Protein 3MAJ (pdb70)

InterPro domains:
  IPR003488 DNA recombination-mediator protein A [PTHR43022] (15-378)
  IPR036388 Winged helix-like DNA-binding domain superfamily [G3DSA:1.10.10.10] (304-380)
  IPR041614 DprA, winged helix domain [PF17782] (316-374)
  IPR057666 Smf/DprA, SLOG domain [PF02481] (90-299)
  IPR057666 Smf/DprA, SLOG domain [TIGR00732] (83-298)

Organism: Rhodopseudomonas palustris (strain ATCC BAA-98 / CGA009) (NCBI:txid258594)

Foldseek 3Di:
DADDDDPQQQLLLLQCPWAPQALLNSLVLCVPQVGSVRSVVCQQVVCVVVPHDDRTDRDDSVRSVVQCVVLVVQQWHWDAQQDQLDQQLQLQDNRRQRIKIKHAPPVQSNLVAAEEEDEDLPEDPVLLVQLLQQLLVVLVVQGEYEYALGHDSRLSSLVSNLQSEYEHEYLFAPVAGPPPVCPVVQVSRRVNSYIYMYRGHPGHHDPVSLLVRLLSRLRSHQEYEYRWYAPPGSSVSNVVSNVVSPHAYEYEADDPPDRRRHSRVVSVVVPHHYDDHNVSVCVVCVQAGVLADGRCRLVLLVVPAAQDKDALSSSSSNRSHHSSVSVVSQVVCVVVPNKDADPDRIIHD

Secondary structure (DSSP, 8-state):
----S-HHHHHH---TTSTT--HHHHHHHHHHHSSHHHHHHHHHHHHHHHT-SSPPP---HHHHHHHHHHHHTTTEEEE-TTSTTS-HHHHTSTT--SSEEEE--TT-TT-----EEE--SS--HHHHHHHHHHHHHHHHHTPPEEE---TTHHHHHHHHHTTT-EEEE-SS-TTS-SSGGGHHHHHHHHHTT-EEEE--TT----TTHHHHHHHHHHHH-S-EEE----TT-THHHHHHHHHHHT--EEE----TT-GGGHHHHHHHHTTPEE-SSHHHHHHHHTTT---PPPTTHHHHHHHH--SS-EEHHHHHHHH---HHHHHHHHHHHHHTT--EE-TTSEEE-

B-factor: mean 28.82, std 8.73, range [9.02, 105.22]

Nearest PDB structures (foldseek):
  3maj-assembly1_A-2  TM=1.003E+00  e=1.712E-69  Rhodopseudomonas palustris
  3uqz-assembly1_A  TM=8.108E-01  e=2.484E-19  Streptococcus pneumoniae
  4ljk-assembly1_H  TM=8.967E-01  e=1.213E-13  Helicobacter pylori 26695
  1wek-assembly1_C  TM=6.716E-01  e=1.048E-03  Thermus thermophilus

Structure (mmCIF, N/CA/C/O backbone):
data_3MAJ
#
_entry.id   3MAJ
#
_cell.length_a   107.215
_cell.length_b   44.330
_cell.length_c   75.810
_cell.angle_alpha   90.00
_cell.angle_beta   90.00
_cell.angle_gamma   90.00
#
_symmetry.space_group_name_H-M   'P 21 21 2'
#
loop_
_entity.id
_entity.type
_entity.pdbx_description
1 polymer 'DNA processing chain A'
2 non-polymer 'SULFATE ION'
3 water water
#
loop_
_atom_site.group_PDB
_atom_site.id
_atom_site.type_symbol
_atom_site.label_atom_id
_atom_site.label_alt_id
_atom_site.label_comp_id
_atom_site.label_asym_id
_atom_site.label_entity_id
_atom_site.label_seq_id
_atom_site.pdbx_PDB_ins_code
_atom_site.Cartn_x
_atom_site.Cartn_y
_atom_site.Cartn_z
_atom_site.occupancy
_atom_site.B_iso_or_equiv
_atom_site.auth_seq_id
_atom_site.auth_comp_id
_atom_site.auth_asym_id
_atom_site.auth_atom_id
_atom_site.pdbx_PDB_model_num
ATOM 1 N N . GLY A 1 13 ? 76.358 -14.647 16.456 1.00 44.27 11 GLY A N 1
ATOM 2 C CA . GLY A 1 13 ? 76.215 -13.180 16.214 1.00 44.04 11 GLY A CA 1
ATOM 3 C C . GLY A 1 13 ? 76.729 -12.794 14.836 1.00 43.57 11 GLY A C 1
ATOM 4 O O . GLY A 1 13 ? 77.313 -13.614 14.132 1.00 43.68 11 GLY A O 1
ATOM 5 N N . THR A 1 14 ? 76.507 -11.546 14.444 1.00 43.08 12 THR A N 1
ATOM 6 C CA . THR A 1 14 ? 76.978 -11.065 13.143 1.00 42.34 12 THR A CA 1
ATOM 7 C C . THR A 1 14 ? 78.345 -10.397 13.335 1.00 41.90 12 THR A C 1
ATOM 8 O O . THR A 1 14 ? 78.520 -9.589 14.256 1.00 41.09 12 THR A O 1
ATOM 12 N N . THR A 1 15 ? 79.299 -10.787 12.484 1.00 41.29 13 THR A N 1
ATOM 13 C CA . THR A 1 15 ? 80.668 -10.246 12.453 1.00 40.96 13 THR A CA 1
ATOM 14 C C . THR A 1 15 ? 80.941 -9.663 11.062 1.00 39.81 13 THR A C 1
ATOM 15 O O . THR A 1 15 ? 80.628 -10.297 10.056 1.00 39.56 13 THR A O 1
ATOM 19 N N . VAL A 1 16 ? 81.523 -8.466 11.012 1.00 38.45 14 VAL A N 1
ATOM 20 C CA . VAL A 1 16 ? 81.744 -7.750 9.746 1.00 37.15 14 VAL A CA 1
ATOM 21 C C . VAL A 1 16 ? 83.237 -7.485 9.497 1.00 36.06 14 VAL A C 1
ATOM 22 O O . VAL A 1 16 ? 83.651 -7.301 8.364 1.00 35.87 14 VAL A O 1
ATOM 26 N N . LEU A 1 17 ? 84.039 -7.458 10.562 1.00 34.65 15 LEU A N 1
ATOM 27 C CA . LEU A 1 17 ? 85.480 -7.231 10.451 1.00 33.43 15 LEU A CA 1
ATOM 28 C C . LEU A 1 17 ? 86.263 -8.475 10.876 1.00 32.64 15 LEU A C 1
ATOM 29 O O . LEU A 1 17 ? 85.886 -9.150 11.829 1.00 32.43 15 LEU A O 1
ATOM 34 N N . THR A 1 18 ? 87.360 -8.769 10.177 1.00 32.19 16 THR A N 1
ATOM 35 C CA . THR A 1 18 ? 88.293 -9.813 10.621 1.00 31.19 16 THR A CA 1
ATOM 36 C C . THR A 1 18 ? 88.985 -9.273 11.867 1.00 30.94 16 THR A C 1
ATOM 37 O O . THR A 1 18 ? 88.821 -8.084 12.205 1.00 30.10 16 THR A O 1
ATOM 41 N N . GLU A 1 19 ? 89.745 -10.121 12.562 1.00 30.77 17 GLU A N 1
ATOM 42 C CA . GLU A 1 19 ? 90.489 -9.651 13.735 1.00 30.86 17 GLU A CA 1
ATOM 43 C C . GLU A 1 19 ? 91.554 -8.618 13.306 1.00 30.78 17 GLU A C 1
ATOM 44 O O . GLU A 1 19 ? 91.749 -7.592 13.978 1.00 30.41 17 GLU A O 1
ATOM 46 N N . ALA A 1 20 ? 92.196 -8.871 12.164 1.00 30.16 18 ALA A N 1
ATOM 47 C CA . ALA A 1 20 ? 93.156 -7.922 11.579 1.00 30.36 18 ALA A CA 1
ATOM 48 C C . ALA A 1 20 ? 92.518 -6.552 11.268 1.00 30.58 18 ALA A C 1
ATOM 49 O O . ALA A 1 20 ? 93.119 -5.508 11.541 1.00 30.60 18 ALA A O 1
ATOM 51 N N . GLN A 1 21 ? 91.301 -6.553 10.722 1.00 30.48 19 GLN A N 1
ATOM 52 C CA . GLN A 1 21 ? 90.572 -5.297 10.450 1.00 31.02 19 GLN A CA 1
ATOM 53 C C . GLN A 1 21 ? 90.202 -4.510 11.721 1.00 30.79 19 GLN A C 1
ATOM 54 O O . GLN A 1 21 ? 90.345 -3.284 11.762 1.00 30.91 19 GLN A O 1
ATOM 60 N N . ARG A 1 22 ? 89.707 -5.215 12.735 1.00 30.37 20 ARG A N 1
ATOM 61 C CA . ARG A 1 22 ? 89.337 -4.582 14.018 1.00 30.69 20 ARG A CA 1
ATOM 62 C C . ARG A 1 22 ? 90.566 -3.917 14.663 1.00 30.53 20 ARG A C 1
ATOM 63 O O . ARG A 1 22 ? 90.485 -2.805 15.190 1.00 30.91 20 ARG A O 1
ATOM 71 N N . ILE A 1 23 ? 91.702 -4.597 14.597 1.00 30.59 21 ILE A N 1
ATOM 72 C CA . ILE A 1 23 ? 92.974 -4.021 15.050 1.00 30.93 21 ILE A CA 1
ATOM 73 C C . ILE A 1 23 ? 93.291 -2.735 14.292 1.00 30.45 21 ILE A C 1
ATOM 74 O O . ILE A 1 23 ? 93.544 -1.695 14.899 1.00 30.22 21 ILE A O 1
ATOM 79 N N . ASP A 1 24 ? 93.215 -2.781 12.972 1.00 30.97 22 ASP A N 1
ATOM 80 C CA . ASP A 1 24 ? 93.444 -1.571 12.194 1.00 30.99 22 ASP A CA 1
ATOM 81 C C . ASP A 1 24 ? 92.426 -0.466 12.498 1.00 30.83 22 ASP A C 1
ATOM 82 O O . ASP A 1 24 ? 92.817 0.701 12.594 1.00 30.73 22 ASP A O 1
ATOM 87 N N . TRP A 1 25 ? 91.143 -0.820 12.679 1.00 29.98 23 TRP A N 1
ATOM 88 C CA . TRP A 1 25 ? 90.141 0.163 13.106 1.00 29.79 23 TRP A CA 1
ATOM 89 C C . TRP A 1 25 ? 90.519 0.810 14.451 1.00 29.47 23 TRP A C 1
ATOM 90 O O . TRP A 1 25 ? 90.362 2.023 14.622 1.00 29.53 23 TRP A O 1
ATOM 109 N N . ARG A 1 27 ? 93.639 1.041 15.761 1.00 29.05 25 ARG A N 1
ATOM 110 C CA . ARG A 1 27 ? 94.813 1.888 15.497 1.00 28.79 25 ARG A CA 1
ATOM 111 C C . ARG A 1 27 ? 94.404 3.255 14.942 1.00 28.58 25 ARG A C 1
ATOM 112 O O . ARG A 1 27 ? 94.932 4.289 15.360 1.00 28.33 25 ARG A O 1
ATOM 120 N N . LEU A 1 28 ? 93.452 3.248 14.010 1.00 28.17 26 LEU A N 1
ATOM 121 C CA . LEU A 1 28 ? 93.067 4.450 13.276 1.00 28.37 26 LEU A CA 1
ATOM 122 C C . LEU A 1 28 ? 92.253 5.436 14.122 1.00 29.00 26 LEU A C 1
ATOM 123 O O . LEU A 1 28 ? 92.547 6.635 14.133 1.00 28.93 26 LEU A O 1
ATOM 128 N N . ILE A 1 29 ? 91.244 4.938 14.836 1.00 29.32 27 ILE A N 1
ATOM 129 C CA . ILE A 1 29 ? 90.412 5.810 15.691 1.00 30.27 27 ILE A CA 1
ATOM 130 C C . ILE A 1 29 ? 91.194 6.415 16.864 1.00 30.54 27 ILE A C 1
ATOM 131 O O . ILE A 1 29 ? 90.841 7.489 17.358 1.00 30.56 27 ILE A O 1
ATOM 136 N N . ARG A 1 30 ? 92.251 5.727 17.287 1.00 30.87 28 ARG A N 1
ATOM 137 C CA . ARG A 1 30 ? 93.112 6.194 18.374 1.00 31.58 28 ARG A CA 1
ATOM 138 C C . ARG A 1 30 ? 94.270 7.070 17.880 1.00 32.07 28 ARG A C 1
ATOM 139 O O . ARG A 1 30 ? 95.013 7.632 18.691 1.00 32.01 28 ARG A O 1
ATOM 147 N N . ALA A 1 31 ? 94.421 7.176 16.555 1.00 31.57 29 ALA A N 1
ATOM 148 C CA . ALA A 1 31 ? 95.472 7.985 15.945 1.00 32.17 29 ALA A CA 1
ATOM 149 C C . ALA A 1 31 ? 95.262 9.457 16.255 1.00 32.56 29 ALA A C 1
ATOM 150 O O . ALA A 1 31 ? 94.131 9.934 16.313 1.00 32.46 29 ALA A O 1
ATOM 152 N N . GLU A 1 32 ? 96.365 10.173 16.448 1.00 33.22 30 GLU A N 1
ATOM 153 C CA . GLU A 1 32 ? 96.320 11.621 16.625 1.00 33.74 30 GLU A CA 1
ATOM 154 C C . GLU A 1 32 ? 95.590 12.302 15.468 1.00 33.29 30 GLU A C 1
ATOM 155 O O . GLU A 1 32 ? 95.825 11.977 14.294 1.00 33.35 30 GLU A O 1
ATOM 161 N N . ASN A 1 33 ? 94.713 13.243 15.825 1.00 33.02 31 ASN A N 1
ATOM 162 C CA . ASN A 1 33 ? 93.909 14.048 14.870 1.00 32.71 31 ASN A CA 1
ATOM 163 C C . ASN A 1 33 ? 92.860 13.277 14.077 1.00 32.11 31 ASN A C 1
ATOM 164 O O . ASN A 1 33 ? 92.331 13.773 13.084 1.00 32.14 31 ASN A O 1
ATOM 169 N N . VAL A 1 34 ? 92.563 12.060 14.513 1.00 31.06 32 VAL A N 1
ATOM 170 C CA . VAL A 1 34 ? 91.534 11.272 13.850 1.00 30.06 32 VAL A CA 1
ATOM 171 C C . VAL A 1 34 ? 90.366 11.117 14.835 1.00 30.03 32 VAL A C 1
ATOM 172 O O . VAL A 1 34 ? 90.490 10.466 15.874 1.00 29.13 32 VAL A O 1
ATOM 176 N N . GLY A 1 35 ? 89.264 11.786 14.510 1.00 29.78 33 GLY A N 1
ATOM 177 C CA . GLY A 1 35 ? 88.022 11.671 15.264 1.00 30.01 33 GLY A CA 1
ATOM 178 C C . GLY A 1 35 ? 87.042 10.832 14.465 1.00 29.95 33 GLY A C 1
ATOM 179 O O . GLY A 1 35 ? 87.400 10.308 13.398 1.00 30.35 33 GLY A O 1
ATOM 180 N N . PRO A 1 36 ? 85.789 10.703 14.964 1.00 29.73 34 PRO A N 1
ATOM 181 C CA . PRO A 1 36 ? 84.798 9.871 14.284 1.00 28.80 34 PRO A CA 1
ATOM 182 C C . PRO A 1 36 ? 84.513 10.378 12.864 1.00 28.08 34 PRO A C 1
ATOM 183 O O . PRO A 1 36 ? 84.357 9.576 11.957 1.00 26.58 34 PRO A O 1
ATOM 187 N N . ARG A 1 37 ? 84.443 11.695 12.680 1.00 28.36 35 ARG A N 1
ATOM 188 C CA . ARG A 1 37 ? 84.217 12.251 11.316 1.00 29.13 35 ARG A CA 1
ATOM 189 C C . ARG A 1 37 ? 85.402 12.065 10.368 1.00 28.74 35 ARG A C 1
ATOM 190 O O . ARG A 1 37 ? 85.216 11.771 9.182 1.00 28.88 35 ARG A O 1
ATOM 198 N N . THR A 1 38 ? 86.615 12.225 10.890 1.00 28.44 36 THR A N 1
ATOM 199 C CA . THR A 1 38 ? 87.832 11.930 10.124 1.00 28.75 36 THR A CA 1
ATOM 200 C C . THR A 1 38 ? 87.877 10.470 9.681 1.00 28.58 36 THR A C 1
ATOM 201 O O . THR A 1 38 ? 88.196 10.164 8.528 1.00 28.28 36 THR A O 1
ATOM 205 N N . PHE A 1 39 ? 87.598 9.574 10.627 1.00 28.90 37 PHE A N 1
ATOM 206 C CA . PHE A 1 39 ? 87.603 8.142 10.377 1.00 29.14 37 PHE A CA 1
ATOM 207 C C . PHE A 1 39 ? 86.659 7.813 9.230 1.00 29.76 37 PHE A C 1
ATOM 208 O O . PHE A 1 39 ? 87.042 7.131 8.279 1.00 29.88 37 PHE A O 1
ATOM 216 N N . ARG A 1 40 ? 85.431 8.315 9.320 1.00 30.34 38 ARG A N 1
ATOM 217 C CA . ARG A 1 40 ? 84.428 8.125 8.260 1.00 31.72 38 ARG A CA 1
ATOM 218 C C . ARG A 1 40 ? 84.973 8.543 6.889 1.00 31.65 38 ARG A C 1
ATOM 219 O O . ARG A 1 40 ? 84.919 7.769 5.932 1.00 32.00 38 ARG A O 1
ATOM 227 N N . SER A 1 41 ? 85.540 9.745 6.810 1.00 31.50 39 SER A N 1
ATOM 228 C CA . SER A 1 41 ? 86.017 10.279 5.536 1.00 31.33 39 SER A CA 1
ATOM 229 C C . SER A 1 41 ? 87.196 9.479 5.014 1.00 30.86 39 SER A C 1
ATOM 230 O O . SER A 1 41 ? 87.301 9.220 3.804 1.00 29.89 39 SER A O 1
ATOM 233 N N . LEU A 1 42 ? 88.072 9.069 5.930 1.00 30.10 40 LEU A N 1
ATOM 234 C CA . LEU A 1 42 ? 89.253 8.293 5.537 1.00 30.10 40 LEU A CA 1
ATOM 235 C C . LEU A 1 42 ? 88.854 6.968 4.891 1.00 30.20 40 LEU A C 1
ATOM 236 O O . LEU A 1 42 ? 89.456 6.554 3.895 1.00 29.56 40 LEU A O 1
ATOM 241 N N . ILE A 1 43 ? 87.847 6.310 5.477 1.00 30.04 41 ILE A N 1
ATOM 242 C CA . ILE A 1 43 ? 87.346 5.048 4.944 1.00 30.35 41 ILE A CA 1
ATOM 243 C C . ILE A 1 43 ? 86.602 5.298 3.639 1.00 29.79 41 ILE A C 1
ATOM 244 O O . ILE A 1 43 ? 86.771 4.538 2.688 1.00 28.93 41 ILE A O 1
ATOM 249 N N . ASN A 1 44 ? 85.779 6.355 3.608 1.00 30.00 42 ASN A N 1
ATOM 250 C CA . ASN A 1 44 ? 85.085 6.762 2.373 1.00 30.10 42 ASN A CA 1
ATOM 251 C C . ASN A 1 44 ? 86.083 6.915 1.232 1.00 29.62 42 ASN A C 1
ATOM 252 O O . ASN A 1 44 ? 85.855 6.407 0.148 1.00 29.63 42 ASN A O 1
ATOM 257 N N . HIS A 1 45 ? 87.206 7.578 1.505 1.00 29.23 43 HIS A N 1
ATOM 258 C CA . HIS A 1 45 ? 88.222 7.869 0.487 1.00 28.96 43 HIS A CA 1
ATOM 259 C C . HIS A 1 45 ? 89.184 6.707 0.165 1.00 29.21 43 HIS A C 1
ATOM 260 O O . HIS A 1 45 ? 89.463 6.460 -1.002 1.00 29.19 43 HIS A O 1
ATOM 267 N N . PHE A 1 46 ? 89.719 6.018 1.176 1.00 29.46 44 PHE A N 1
ATOM 268 C CA . PHE A 1 46 ? 90.775 5.014 0.908 1.00 29.94 44 PHE A CA 1
ATOM 269 C C . PHE A 1 46 ? 90.303 3.560 0.868 1.00 29.89 44 PHE A C 1
ATOM 270 O O . PHE A 1 46 ? 91.082 2.658 0.504 1.00 29.23 44 PHE A O 1
ATOM 278 N N . GLY A 1 47 ? 89.042 3.348 1.253 1.00 29.92 45 GLY A N 1
ATOM 279 C CA . GLY A 1 47 ? 88.378 2.050 1.134 1.00 30.56 45 GLY A CA 1
ATOM 280 C C . GLY A 1 47 ? 88.571 1.076 2.290 1.00 30.82 45 GLY A C 1
ATOM 281 O O . GLY A 1 47 ? 87.842 0.091 2.400 1.00 30.74 45 GLY A O 1
ATOM 282 N N . SER A 1 48 ? 89.567 1.335 3.136 1.00 31.09 46 SER A N 1
ATOM 283 C CA . SER A 1 48 ? 89.862 0.477 4.290 1.00 30.87 46 SER A CA 1
ATOM 284 C C . SER A 1 48 ? 90.696 1.248 5.291 1.00 30.93 46 SER A C 1
ATOM 285 O O . SER A 1 48 ? 91.346 2.246 4.935 1.00 30.54 46 SER A O 1
ATOM 288 N N . ALA A 1 49 ? 90.687 0.779 6.539 1.00 30.71 47 ALA A N 1
ATOM 289 C CA . ALA A 1 49 ? 91.511 1.378 7.576 1.00 30.88 47 ALA A CA 1
ATOM 290 C C . ALA A 1 49 ? 92.982 1.100 7.313 1.00 30.96 47 ALA A C 1
ATOM 291 O O . ALA A 1 49 ? 93.835 1.969 7.543 1.00 31.23 47 ALA A O 1
ATOM 293 N N A ARG A 1 50 ? 93.282 -0.105 6.830 0.50 31.24 48 ARG A N 1
ATOM 294 N N B ARG A 1 50 ? 93.278 -0.101 6.818 0.50 31.19 48 ARG A N 1
ATOM 295 C CA A ARG A 1 50 ? 94.650 -0.473 6.492 0.50 31.35 48 ARG A CA 1
ATOM 296 C CA B ARG A 1 50 ? 94.644 -0.488 6.483 0.50 31.27 48 ARG A CA 1
ATOM 297 C C A ARG A 1 50 ? 95.248 0.541 5.523 0.50 31.37 48 ARG A C 1
ATOM 298 C C B ARG A 1 50 ? 95.269 0.493 5.493 0.50 31.33 48 ARG A C 1
ATOM 299 O O A ARG A 1 50 ? 96.339 1.060 5.763 0.50 31.69 48 ARG A O 1
ATOM 300 O O B ARG A 1 50 ? 96.401 0.937 5.688 0.50 31.66 48 ARG A O 1
ATOM 315 N N . ALA A 1 51 ? 94.524 0.822 4.439 1.00 31.14 49 ALA A N 1
ATOM 316 C CA . ALA A 1 51 ? 94.972 1.783 3.419 1.00 30.41 49 ALA A CA 1
ATOM 317 C C . ALA A 1 51 ? 95.062 3.211 3.972 1.00 30.10 49 ALA A C 1
ATOM 318 O O . ALA A 1 51 ? 95.974 3.954 3.606 1.00 29.54 49 ALA A O 1
ATOM 320 N N . ALA A 1 52 ? 94.133 3.580 4.867 1.00 29.57 50 ALA A N 1
ATOM 321 C CA . ALA A 1 52 ? 94.146 4.914 5.477 1.00 29.33 50 ALA A CA 1
ATOM 322 C C . ALA A 1 52 ? 95.381 5.119 6.342 1.00 29.45 50 ALA A C 1
ATOM 323 O O . ALA A 1 52 ? 96.036 6.159 6.258 1.00 29.06 50 ALA A O 1
ATOM 325 N N . LEU A 1 53 ? 95.704 4.110 7.153 1.00 29.72 51 LEU A N 1
ATOM 326 C CA . LEU A 1 53 ? 96.851 4.165 8.067 1.00 29.77 51 LEU A CA 1
ATOM 327 C C . LEU A 1 53 ? 98.182 4.410 7.357 1.00 30.79 51 LEU A C 1
ATOM 328 O O . LEU A 1 53 ? 99.052 5.121 7.880 1.00 29.79 51 LEU A O 1
ATOM 333 N N . GLU A 1 54 ? 98.332 3.842 6.160 1.00 31.96 52 GLU A N 1
ATOM 334 C CA . GLU A 1 54 ? 99.545 4.055 5.370 1.00 33.22 52 GLU A CA 1
ATOM 335 C C . GLU A 1 54 ? 99.685 5.511 4.958 1.00 33.27 52 GLU A C 1
ATOM 336 O O . GLU A 1 54 ? 100.798 6.036 4.925 1.00 33.49 52 GLU A O 1
ATOM 342 N N . ARG A 1 55 ? 98.567 6.171 4.658 1.00 33.30 53 ARG A N 1
ATOM 343 C CA . ARG A 1 55 ? 98.638 7.545 4.154 1.00 33.58 53 ARG A CA 1
ATOM 344 C C . ARG A 1 55 ? 98.780 8.544 5.279 1.00 33.02 53 ARG A C 1
ATOM 345 O O . ARG A 1 55 ? 99.251 9.658 5.055 1.00 32.28 53 ARG A O 1
ATOM 353 N N . LEU A 1 56 ? 98.361 8.147 6.483 1.00 32.44 54 LEU A N 1
ATOM 354 C CA . LEU A 1 56 ? 98.393 9.039 7.645 1.00 32.50 54 LEU A CA 1
ATOM 355 C C . LEU A 1 56 ? 99.647 9.909 7.784 1.00 33.04 54 LEU A C 1
ATOM 356 O O . LEU A 1 56 ? 99.507 11.117 7.956 1.00 33.75 54 LEU A O 1
ATOM 361 N N . PRO A 1 57 ? 100.866 9.322 7.690 1.00 33.02 55 PRO A N 1
ATOM 362 C CA . PRO A 1 57 ? 102.020 10.215 7.810 1.00 33.31 55 PRO A CA 1
ATOM 363 C C . PRO A 1 57 ? 102.136 11.248 6.676 1.00 33.51 55 PRO A C 1
ATOM 364 O O . PRO A 1 57 ? 102.253 12.444 6.958 1.00 33.73 55 PRO A O 1
ATOM 368 N N . GLU A 1 58 ? 102.079 10.807 5.420 1.00 33.57 56 GLU A N 1
ATOM 369 C CA . GLU A 1 58 ? 102.147 11.747 4.297 1.00 34.11 56 GLU A CA 1
ATOM 370 C C . GLU A 1 58 ? 100.991 12.777 4.224 1.00 33.61 56 GLU A C 1
ATOM 371 O O . GLU A 1 58 ? 101.211 13.916 3.827 1.00 33.22 56 GLU A O 1
ATOM 377 N N . LEU A 1 59 ? 99.776 12.386 4.617 1.00 33.25 57 LEU A N 1
ATOM 378 C CA . LEU A 1 59 ? 98.650 13.326 4.686 1.00 32.96 57 LEU A CA 1
ATOM 379 C C . LEU A 1 59 ? 98.946 14.484 5.634 1.00 33.00 57 LEU A C 1
ATOM 380 O O . LEU A 1 59 ? 98.777 15.648 5.269 1.00 32.15 57 LEU A O 1
ATOM 385 N N . ALA A 1 60 ? 99.377 14.150 6.851 1.00 33.49 58 ALA A N 1
ATOM 386 C CA . ALA A 1 60 ? 99.753 15.146 7.860 1.00 34.38 58 ALA A CA 1
ATOM 387 C C . ALA A 1 60 ? 100.831 16.117 7.364 1.00 35.01 58 ALA A C 1
ATOM 388 O O . ALA A 1 60 ? 100.684 17.330 7.512 1.00 35.07 58 ALA A O 1
ATOM 390 N N . ARG A 1 61 ? 101.896 15.582 6.769 1.00 35.60 59 ARG A N 1
ATOM 391 C CA . ARG A 1 61 ? 102.997 16.405 6.252 1.00 36.80 59 ARG A CA 1
ATOM 392 C C . ARG A 1 61 ? 102.556 17.323 5.109 1.00 36.76 59 ARG A C 1
ATOM 393 O O . ARG A 1 61 ? 102.849 18.522 5.122 1.00 36.93 59 ARG A O 1
ATOM 401 N N . ARG A 1 62 ? 101.843 16.749 4.137 1.00 36.80 60 ARG A N 1
ATOM 402 C CA . ARG A 1 62 ? 101.283 17.484 2.996 1.00 36.49 60 ARG A CA 1
ATOM 403 C C . ARG A 1 62 ? 100.223 18.481 3.447 1.00 36.19 60 ARG A C 1
ATOM 404 O O . ARG A 1 62 ? 100.027 19.521 2.827 1.00 35.35 60 ARG A O 1
ATOM 412 N N . GLY A 1 63 ? 99.562 18.153 4.554 1.00 36.56 61 GLY A N 1
ATOM 413 C CA . GLY A 1 63 ? 98.639 19.065 5.217 1.00 37.19 61 GLY A CA 1
ATOM 414 C C . GLY A 1 63 ? 99.292 20.290 5.829 1.00 37.76 61 GLY A C 1
ATOM 415 O O . GLY A 1 63 ? 98.625 21.302 6.054 1.00 37.87 61 GLY A O 1
ATOM 416 N N . GLY A 1 64 ? 100.591 20.199 6.107 1.00 38.17 62 GLY A N 1
ATOM 417 C CA . GLY A 1 64 ? 101.357 21.343 6.582 1.00 38.81 62 GLY A CA 1
ATOM 418 C C . GLY A 1 64 ? 101.639 21.297 8.069 1.00 39.37 62 GLY A C 1
ATOM 419 O O . GLY A 1 64 ? 101.898 22.326 8.686 1.00 39.32 62 GLY A O 1
ATOM 420 N N . ALA A 1 65 ? 101.581 20.103 8.649 1.00 39.95 63 ALA A N 1
ATOM 421 C CA . ALA A 1 65 ? 101.945 19.915 10.050 1.00 40.69 63 ALA A CA 1
ATOM 422 C C . ALA A 1 65 ? 103.463 19.888 10.167 1.00 41.22 63 ALA A C 1
ATOM 423 O O . ALA A 1 65 ? 104.160 19.551 9.205 1.00 41.19 63 ALA A O 1
ATOM 425 N N . ALA A 1 66 ? 103.969 20.242 11.345 1.00 42.07 64 ALA A N 1
ATOM 426 C CA . ALA A 1 66 ? 105.401 20.218 11.592 1.00 42.90 64 ALA A CA 1
ATOM 427 C C . ALA A 1 66 ? 105.917 18.778 11.607 1.00 43.30 64 ALA A C 1
ATOM 428 O O . ALA A 1 66 ? 106.773 18.412 10.791 1.00 43.38 64 ALA A O 1
ATOM 430 N N . ARG A 1 67 ? 105.366 17.972 12.515 1.00 43.39 65 ARG A N 1
ATOM 431 C CA . ARG A 1 67 ? 105.877 16.632 12.803 1.00 43.52 65 ARG A CA 1
ATOM 432 C C . ARG A 1 67 ? 104.856 15.525 12.509 1.00 43.55 65 ARG A C 1
ATOM 433 O O . ARG A 1 67 ? 103.693 15.796 12.161 1.00 43.32 65 ARG A O 1
ATOM 435 N N . ALA A 1 68 ? 105.308 14.277 12.646 1.00 43.20 66 ALA A N 1
ATOM 436 C CA . ALA A 1 68 ? 104.452 13.103 12.473 1.00 42.76 66 ALA A CA 1
ATOM 437 C C . ALA A 1 68 ? 103.367 13.066 13.548 1.00 42.16 66 ALA A C 1
ATOM 438 O O . ALA A 1 68 ? 103.637 13.359 14.710 1.00 42.06 66 ALA A O 1
ATOM 440 N N . GLY A 1 69 ? 102.137 12.742 13.155 1.00 41.73 67 GLY A N 1
ATOM 441 C CA . GLY A 1 69 ? 101.079 12.492 14.133 1.00 40.53 67 GLY A CA 1
ATOM 442 C C . GLY A 1 69 ? 101.277 11.118 14.754 1.00 40.05 67 GLY A C 1
ATOM 443 O O . GLY A 1 69 ? 101.704 10.187 14.070 1.00 40.03 67 GLY A O 1
ATOM 444 N N . ARG A 1 70 ? 100.973 10.994 16.047 1.00 39.34 68 ARG A N 1
ATOM 445 C CA . ARG A 1 70 ? 101.078 9.722 16.780 1.00 38.52 68 ARG A CA 1
ATOM 446 C C . ARG A 1 70 ? 100.128 8.686 16.162 1.00 37.50 68 ARG A C 1
ATOM 447 O O . ARG A 1 70 ? 98.950 8.978 15.914 1.00 37.29 68 ARG A O 1
ATOM 455 N N . ILE A 1 71 ? 100.649 7.497 15.874 1.00 35.93 69 ILE A N 1
ATOM 456 C CA . ILE A 1 71 ? 99.835 6.395 15.358 1.00 34.73 69 ILE A CA 1
ATOM 457 C C . ILE A 1 71 ? 100.128 5.129 16.169 1.00 34.26 69 ILE A C 1
ATOM 458 O O . ILE A 1 71 ? 101.265 4.628 16.130 1.00 33.38 69 ILE A O 1
ATOM 463 N N . PRO A 1 72 ? 99.113 4.603 16.901 1.00 33.70 70 PRO A N 1
ATOM 464 C CA . PRO A 1 72 ? 99.334 3.402 17.713 1.00 33.37 70 PRO A CA 1
ATOM 465 C C . PRO A 1 72 ? 99.868 2.251 16.856 1.00 33.18 70 PRO A C 1
ATOM 466 O O . PRO A 1 72 ? 99.484 2.107 15.680 1.00 32.73 70 PRO A O 1
ATOM 470 N N . SER A 1 73 ? 100.770 1.461 17.431 1.00 32.78 71 SER A N 1
ATOM 471 C CA . SER A 1 73 ? 101.274 0.277 16.764 1.00 32.75 71 SER A CA 1
ATOM 472 C C . SER A 1 73 ? 100.191 -0.791 16.710 1.00 32.63 71 SER A C 1
ATOM 473 O O . SER A 1 73 ? 99.151 -0.670 17.368 1.00 32.65 71 SER A O 1
ATOM 476 N N . GLU A 1 74 ? 100.450 -1.842 15.945 1.00 32.44 72 GLU A N 1
ATOM 477 C CA . GLU A 1 74 ? 99.606 -3.021 15.918 1.00 33.14 72 GLU A CA 1
ATOM 478 C C . GLU A 1 74 ? 99.519 -3.645 17.321 1.00 33.15 72 GLU A C 1
ATOM 479 O O . GLU A 1 74 ? 98.435 -4.007 17.784 1.00 31.90 72 GLU A O 1
ATOM 485 N N . ASP A 1 75 ? 100.665 -3.749 17.992 1.00 32.84 73 ASP A N 1
ATOM 486 C CA . ASP A 1 75 ? 100.719 -4.339 19.331 1.00 33.54 73 ASP A CA 1
ATOM 487 C C . ASP A 1 75 ? 99.917 -3.554 20.388 1.00 32.92 73 ASP A C 1
ATOM 488 O O . ASP A 1 75 ? 99.231 -4.152 21.223 1.00 32.77 73 ASP A O 1
ATOM 493 N N . GLU A 1 76 ? 99.996 -2.225 20.349 1.00 32.24 74 GLU A N 1
ATOM 494 C CA . GLU A 1 76 ? 99.234 -1.400 21.284 1.00 32.45 74 GLU A CA 1
ATOM 495 C C . GLU A 1 76 ? 97.702 -1.553 21.075 1.00 31.41 74 GLU A C 1
ATOM 496 O O . GLU A 1 76 ? 96.932 -1.720 22.033 1.00 31.45 74 GLU A O 1
ATOM 502 N N . ALA A 1 77 ? 97.272 -1.526 19.817 1.00 30.04 75 ALA A N 1
ATOM 503 C CA . ALA A 1 77 ? 95.875 -1.752 19.475 1.00 28.93 75 ALA A CA 1
ATOM 504 C C . ALA A 1 77 ? 95.389 -3.143 19.906 1.00 28.61 75 ALA A C 1
ATOM 505 O O . ALA A 1 77 ? 94.309 -3.273 20.499 1.00 27.97 75 ALA A O 1
ATOM 507 N N . ARG A 1 78 ? 96.181 -4.172 19.616 1.00 27.71 76 ARG A N 1
ATOM 508 C CA . ARG A 1 78 ? 95.832 -5.525 20.019 1.00 28.49 76 ARG A CA 1
ATOM 509 C C . ARG A 1 78 ? 95.722 -5.634 21.544 1.00 28.02 76 ARG A C 1
ATOM 510 O O . ARG A 1 78 ? 94.775 -6.230 22.046 1.00 27.42 76 ARG A O 1
ATOM 518 N N . ARG A 1 79 ? 96.688 -5.061 22.266 1.00 27.84 77 ARG A N 1
ATOM 519 C CA . ARG A 1 79 ? 96.660 -5.068 23.744 1.00 27.81 77 ARG A CA 1
ATOM 520 C C . ARG A 1 79 ? 95.394 -4.402 24.303 1.00 26.97 77 ARG A C 1
ATOM 521 O O . ARG A 1 79 ? 94.770 -4.928 25.230 1.00 26.55 77 ARG A O 1
ATOM 529 N N A GLU A 1 80 ? 95.002 -3.264 23.733 0.50 26.28 78 GLU A N 1
ATOM 530 N N B GLU A 1 80 ? 95.009 -3.267 23.722 0.50 26.70 78 GLU A N 1
ATOM 531 C CA A GLU A 1 80 ? 93.778 -2.603 24.171 0.50 25.95 78 GLU A CA 1
ATOM 532 C CA B GLU A 1 80 ? 93.792 -2.579 24.131 0.50 26.78 78 GLU A CA 1
ATOM 533 C C A GLU A 1 80 ? 92.522 -3.469 23.929 0.50 25.84 78 GLU A C 1
ATOM 534 C C B GLU A 1 80 ? 92.519 -3.432 23.906 0.50 26.31 78 GLU A C 1
ATOM 535 O O A GLU A 1 80 ? 91.632 -3.543 24.793 0.50 25.00 78 GLU A O 1
ATOM 536 O O B GLU A 1 80 ? 91.624 -3.475 24.766 0.50 25.51 78 GLU A O 1
ATOM 547 N N . ILE A 1 81 ? 92.455 -4.122 22.764 1.00 25.73 79 ILE A N 1
ATOM 548 C CA . ILE A 1 81 ? 91.320 -5.029 22.438 1.00 24.96 79 ILE A CA 1
ATOM 549 C C . ILE A 1 81 ? 91.305 -6.229 23.406 1.00 24.79 79 ILE A C 1
ATOM 550 O O . ILE A 1 81 ? 90.239 -6.628 23.898 1.00 24.13 79 ILE A O 1
ATOM 555 N N A GLU A 1 82 ? 92.473 -6.807 23.683 0.50 24.16 80 GLU A N 1
ATOM 556 N N B GLU A 1 82 ? 92.498 -6.776 23.658 0.50 24.32 80 GLU A N 1
ATOM 557 C CA A GLU A 1 82 ? 92.536 -7.911 24.642 0.50 24.00 80 GLU A CA 1
ATOM 558 C CA B GLU A 1 82 ? 92.701 -7.871 24.606 0.50 24.36 80 GLU A CA 1
ATOM 559 C C A GLU A 1 82 ? 92.247 -7.452 26.079 0.50 23.60 80 GLU A C 1
ATOM 560 C C B GLU A 1 82 ? 92.325 -7.470 26.047 0.50 23.84 80 GLU A C 1
ATOM 561 O O A GLU A 1 82 ? 91.510 -8.130 26.810 0.50 23.15 80 GLU A O 1
ATOM 562 O O B GLU A 1 82 ? 91.602 -8.199 26.739 0.50 23.52 80 GLU A O 1
ATOM 573 N N . ALA A 1 83 ? 92.807 -6.305 26.482 1.00 23.21 81 ALA A N 1
ATOM 574 C CA . ALA A 1 83 ? 92.548 -5.775 27.839 1.00 22.67 81 ALA A CA 1
ATOM 575 C C . ALA A 1 83 ? 91.032 -5.632 28.096 1.00 21.99 81 ALA A C 1
ATOM 576 O O . ALA A 1 83 ? 90.553 -6.019 29.144 1.00 22.36 81 ALA A O 1
ATOM 578 N N . GLY A 1 84 ? 90.299 -5.122 27.113 1.00 22.17 82 GLY A N 1
ATOM 579 C CA . GLY A 1 84 ? 88.808 -5.049 27.127 1.00 22.59 82 GLY A CA 1
ATOM 580 C C . GLY A 1 84 ? 88.084 -6.397 27.237 1.00 23.03 82 GLY A C 1
ATOM 581 O O . GLY A 1 84 ? 87.176 -6.561 28.060 1.00 21.74 82 GLY A O 1
ATOM 582 N N . ARG A 1 85 ? 88.486 -7.373 26.418 1.00 23.42 83 ARG A N 1
ATOM 583 C CA . ARG A 1 85 ? 87.966 -8.740 26.527 1.00 24.91 83 ARG A CA 1
ATOM 584 C C . ARG A 1 85 ? 88.138 -9.334 27.929 1.00 24.40 83 ARG A C 1
ATOM 585 O O . ARG A 1 85 ? 87.256 -10.026 28.430 1.00 24.37 83 ARG A O 1
ATOM 593 N N . ARG A 1 86 ? 89.264 -9.037 28.563 1.00 24.32 84 ARG A N 1
ATOM 594 C CA . ARG A 1 86 ? 89.547 -9.546 29.897 1.00 23.84 84 ARG A CA 1
ATOM 595 C C . ARG A 1 86 ? 88.591 -9.041 30.973 1.00 23.41 84 ARG A C 1
ATOM 596 O O . ARG A 1 86 ? 88.495 -9.630 32.019 1.00 23.08 84 ARG A O 1
ATOM 604 N N . ILE A 1 87 ? 87.871 -7.954 30.711 1.00 23.47 85 ILE A N 1
ATOM 605 C CA . ILE A 1 87 ? 86.854 -7.494 31.653 1.00 24.01 85 ILE A CA 1
ATOM 606 C C . ILE A 1 87 ? 85.447 -7.540 31.065 1.00 25.04 85 ILE A C 1
ATOM 607 O O . ILE A 1 87 ? 84.521 -6.917 31.607 1.00 25.92 85 ILE A O 1
ATOM 612 N N . GLY A 1 88 ? 85.286 -8.279 29.968 1.00 24.92 86 GLY A N 1
ATOM 613 C CA . GLY A 1 88 ? 83.963 -8.530 29.399 1.00 24.99 86 GLY A CA 1
ATOM 614 C C . GLY A 1 88 ? 83.466 -7.541 28.353 1.00 25.43 86 GLY A C 1
ATOM 615 O O . GLY A 1 88 ? 82.287 -7.553 28.025 1.00 25.33 86 GLY A O 1
ATOM 616 N N . VAL A 1 89 ? 84.360 -6.700 27.829 1.00 24.82 87 VAL A N 1
ATOM 617 C CA . VAL A 1 89 ? 83.991 -5.683 26.866 1.00 25.55 87 VAL A CA 1
ATOM 618 C C . VAL A 1 89 ? 84.285 -6.224 25.466 1.00 26.14 87 VAL A C 1
ATOM 619 O O . VAL A 1 89 ? 85.394 -6.714 25.202 1.00 25.14 87 VAL A O 1
ATOM 623 N N . GLU A 1 90 ? 83.282 -6.166 24.594 1.00 27.45 88 GLU A N 1
ATOM 624 C CA . GLU A 1 90 ? 83.455 -6.482 23.175 1.00 29.75 88 GLU A CA 1
ATOM 625 C C . GLU A 1 90 ? 83.470 -5.198 22.390 1.00 29.48 88 GLU A C 1
ATOM 626 O O . GLU A 1 90 ? 82.640 -4.324 22.628 1.00 28.55 88 GLU A O 1
ATOM 632 N N . LEU A 1 91 ? 84.416 -5.086 21.457 1.00 29.05 89 LEU A N 1
ATOM 633 C CA . LEU A 1 91 ? 84.507 -3.903 20.622 1.00 29.28 89 LEU A CA 1
ATOM 634 C C . LEU A 1 91 ? 83.803 -4.218 19.322 1.00 28.70 89 LEU A C 1
ATOM 635 O O . LEU A 1 91 ? 84.223 -5.110 18.591 1.00 28.69 89 LEU A O 1
ATOM 640 N N . VAL A 1 92 ? 82.721 -3.507 19.052 1.00 27.01 90 VAL A N 1
ATOM 641 C CA . VAL A 1 92 ? 81.871 -3.825 17.907 1.00 26.17 90 VAL A CA 1
ATOM 642 C C . VAL A 1 92 ? 81.828 -2.655 16.893 1.00 26.08 90 VAL A C 1
ATOM 643 O O . VAL A 1 92 ? 81.990 -1.486 17.269 1.00 25.18 90 VAL A O 1
ATOM 647 N N . ALA A 1 93 ? 81.627 -2.985 15.614 1.00 25.89 91 ALA A N 1
ATOM 648 C CA . ALA A 1 93 ? 81.514 -2.007 14.529 1.00 25.32 91 ALA A CA 1
ATOM 649 C C . ALA A 1 93 ? 80.067 -1.977 14.011 1.00 25.40 91 ALA A C 1
ATOM 650 O O . ALA A 1 93 ? 79.300 -2.929 14.264 1.00 25.12 91 ALA A O 1
ATOM 652 N N . PRO A 1 94 ? 79.687 -0.914 13.243 1.00 25.25 92 PRO A N 1
ATOM 653 C CA . PRO A 1 94 ? 78.349 -0.921 12.659 1.00 24.77 92 PRO A CA 1
ATOM 654 C C . PRO A 1 94 ? 78.077 -2.195 11.841 1.00 25.38 92 PRO A C 1
ATOM 655 O O . PRO A 1 94 ? 78.965 -2.684 11.120 1.00 24.47 92 PRO A O 1
ATOM 659 N N . GLY A 1 95 ? 76.861 -2.726 11.977 1.00 25.68 93 GLY A N 1
ATOM 660 C CA . GLY A 1 95 ? 76.477 -3.955 11.293 1.00 26.41 93 GLY A CA 1
ATOM 661 C C . GLY A 1 95 ? 76.631 -5.203 12.147 1.00 26.40 93 GLY A C 1
ATOM 662 O O . GLY A 1 95 ? 76.025 -6.227 11.848 1.00 25.99 93 GLY A O 1
ATOM 663 N N . GLU A 1 96 ? 77.426 -5.118 13.216 1.00 26.77 94 GLU A N 1
ATOM 664 C CA . GLU A 1 96 ? 77.690 -6.287 14.080 1.00 26.58 94 GLU A CA 1
ATOM 665 C C . GLU A 1 96 ? 76.728 -6.405 15.263 1.00 27.54 94 GLU A C 1
ATOM 666 O O . GLU A 1 96 ? 76.119 -5.409 15.696 1.00 28.01 94 GLU A O 1
ATOM 672 N N . THR A 1 97 ? 76.610 -7.615 15.811 1.00 27.12 95 THR A N 1
ATOM 673 C CA . THR A 1 97 ? 75.802 -7.807 16.994 1.00 26.71 95 THR A CA 1
ATOM 674 C C . THR A 1 97 ? 76.409 -6.984 18.124 1.00 26.32 95 THR A C 1
ATOM 675 O O . THR A 1 97 ? 77.612 -7.076 18.392 1.00 26.83 95 THR A O 1
ATOM 679 N N . GLY A 1 98 ? 75.580 -6.156 18.754 1.00 25.25 96 GLY A N 1
ATOM 680 C CA . GLY A 1 98 ? 76.007 -5.291 19.828 1.00 24.83 96 GLY A CA 1
ATOM 681 C C . GLY A 1 98 ? 76.108 -3.845 19.406 1.00 25.19 96 GLY A C 1
ATOM 682 O O . GLY A 1 98 ? 76.217 -2.954 20.257 1.00 25.24 96 GLY A O 1
ATOM 683 N N . TYR A 1 99 ? 76.076 -3.571 18.103 1.00 24.83 97 TYR A N 1
ATOM 684 C CA . TYR A 1 99 ? 76.133 -2.165 17.682 1.00 24.89 97 TYR A CA 1
ATOM 685 C C . TYR A 1 99 ? 74.731 -1.683 17.303 1.00 25.16 97 TYR A C 1
ATOM 686 O O . TYR A 1 99 ? 74.169 -2.140 16.295 1.00 25.21 97 TYR A O 1
ATOM 695 N N . PRO A 1 100 ? 74.163 -0.726 18.084 1.00 25.55 98 PRO A N 1
ATOM 696 C CA . PRO A 1 100 ? 72.777 -0.296 17.839 1.00 25.40 98 PRO A CA 1
ATOM 697 C C . PRO A 1 100 ? 72.649 0.477 16.532 1.00 25.96 98 PRO A C 1
ATOM 698 O O . PRO A 1 100 ? 73.352 1.473 16.333 1.00 25.61 98 PRO A O 1
ATOM 702 N N . THR A 1 101 ? 71.760 0.009 15.646 1.00 26.33 99 THR A N 1
ATOM 703 C CA . THR A 1 101 ? 71.664 0.505 14.254 1.00 26.74 99 THR A CA 1
ATOM 704 C C . THR A 1 101 ? 71.503 1.998 14.095 1.00 26.20 99 THR A C 1
ATOM 705 O O . THR A 1 101 ? 72.132 2.595 13.222 1.00 25.76 99 THR A O 1
ATOM 709 N N . ARG A 1 102 ? 70.665 2.608 14.933 1.00 25.91 100 ARG A N 1
ATOM 710 C CA . ARG A 1 102 ? 70.380 4.027 14.781 1.00 25.56 100 ARG A CA 1
ATOM 711 C C . ARG A 1 102 ? 71.624 4.849 15.056 1.00 25.04 100 ARG A C 1
ATOM 712 O O . ARG A 1 102 ? 71.815 5.921 14.481 1.00 24.09 100 ARG A O 1
ATOM 720 N N . LEU A 1 103 ? 72.489 4.324 15.921 1.00 24.35 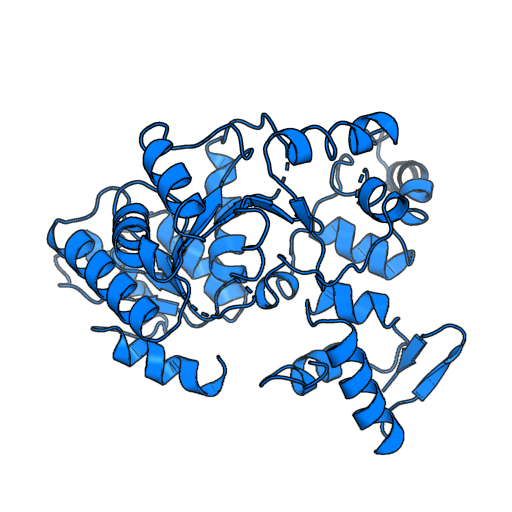101 LEU A N 1
ATOM 721 C CA . LEU A 1 103 ? 73.698 5.031 16.285 1.00 25.08 101 LEU A CA 1
ATOM 722 C C . LEU A 1 103 ? 74.659 5.168 15.107 1.00 25.70 101 LEU A C 1
ATOM 723 O O . LEU A 1 103 ? 75.342 6.200 14.958 1.00 25.84 101 LEU A O 1
ATOM 728 N N . ALA A 1 104 ? 74.699 4.144 14.257 1.00 26.52 102 ALA A N 1
ATOM 729 C CA . ALA A 1 104 ? 75.607 4.169 13.108 1.00 28.13 102 ALA A CA 1
ATOM 730 C C . ALA A 1 104 ? 75.286 5.310 12.136 1.00 28.80 102 ALA A C 1
ATOM 731 O O . ALA A 1 104 ? 76.155 5.713 11.354 1.00 29.29 102 ALA A O 1
ATOM 733 N N . THR A 1 105 ? 74.060 5.839 12.200 1.00 29.40 103 THR A N 1
ATOM 734 C CA . THR A 1 105 ? 73.573 6.827 11.214 1.00 30.13 103 THR A CA 1
ATOM 735 C C . THR A 1 105 ? 73.875 8.284 11.595 1.00 30.40 103 THR A C 1
ATOM 736 O O . THR A 1 105 ? 73.640 9.194 10.789 1.00 29.98 103 THR A O 1
ATOM 740 N N . ILE A 1 106 ? 74.378 8.529 12.806 1.00 29.85 104 ILE A N 1
ATOM 741 C CA . ILE A 1 106 ? 74.776 9.906 13.178 1.00 29.55 104 ILE A CA 1
ATOM 742 C C . ILE A 1 106 ? 76.089 10.334 12.471 1.00 31.41 104 ILE A C 1
ATOM 743 O O . ILE A 1 106 ? 76.865 9.478 12.051 1.00 30.97 104 ILE A O 1
ATOM 748 N N . ASP A 1 107 ? 76.311 11.649 12.339 1.00 33.00 105 ASP A N 1
ATOM 749 C CA . ASP A 1 107 ? 77.432 12.212 11.540 1.00 34.56 105 ASP A CA 1
ATOM 750 C C . ASP A 1 107 ? 78.782 11.805 12.101 1.00 34.14 105 ASP A C 1
ATOM 751 O O . ASP A 1 107 ? 79.789 11.767 11.378 1.00 34.30 105 ASP A O 1
ATOM 756 N N . ASP A 1 108 ? 78.807 11.560 13.409 1.00 33.21 106 ASP A N 1
ATOM 757 C CA . ASP A 1 108 ? 80.050 11.330 14.125 1.00 32.77 106 ASP A CA 1
ATOM 758 C C . ASP A 1 108 ? 79.921 10.047 14.948 1.00 32.51 106 ASP A C 1
ATOM 759 O O . ASP A 1 108 ? 80.282 10.013 16.129 1.00 32.65 106 ASP A O 1
ATOM 764 N N . ALA A 1 109 ? 79.384 9.009 14.302 1.00 31.99 107 ALA A N 1
ATOM 765 C CA . ALA A 1 109 ? 79.170 7.706 14.909 1.00 31.41 107 ALA A CA 1
ATOM 766 C C . ALA A 1 109 ? 80.507 7.162 15.357 1.00 30.74 107 ALA A C 1
ATOM 767 O O . ALA A 1 109 ? 81.472 7.363 14.679 1.00 30.49 107 ALA A O 1
ATOM 769 N N . PRO A 1 110 ? 80.565 6.475 16.511 1.00 30.38 108 PRO A N 1
ATOM 770 C CA . PRO A 1 110 ? 81.834 5.840 16.896 1.00 30.18 108 PRO A CA 1
ATOM 771 C C . PRO A 1 110 ? 82.128 4.627 16.005 1.00 30.00 108 PRO A C 1
ATOM 772 O O . PRO A 1 110 ? 81.270 3.762 15.856 1.00 29.86 108 PRO A O 1
ATOM 776 N N . PRO A 1 111 ? 83.326 4.579 15.387 1.00 29.91 109 PRO A N 1
ATOM 777 C CA . PRO A 1 111 ? 83.667 3.438 14.521 1.00 29.60 109 PRO A CA 1
ATOM 778 C C . PRO A 1 111 ? 83.691 2.137 15.313 1.00 29.51 109 PRO A C 1
ATOM 779 O O . PRO A 1 111 ? 83.197 1.119 14.823 1.00 30.93 109 PRO A O 1
ATOM 783 N N . LEU A 1 112 ? 84.240 2.166 16.527 1.00 28.86 110 LEU A N 1
ATOM 784 C CA . LEU A 1 112 ? 84.178 1.017 17.434 1.00 28.09 110 LEU A CA 1
ATOM 785 C C . LEU A 1 112 ? 83.496 1.402 18.723 1.00 28.18 110 LEU A C 1
ATOM 786 O O . LEU A 1 112 ? 83.828 2.419 19.345 1.00 28.22 110 LEU A O 1
ATOM 791 N N . LEU A 1 113 ? 82.553 0.572 19.137 1.00 26.49 111 LEU A N 1
ATOM 792 C CA . LEU A 1 113 ? 81.839 0.812 20.351 1.00 25.98 111 LEU A CA 1
ATOM 793 C C . LEU A 1 113 ? 82.174 -0.347 21.308 1.00 25.86 111 LEU A C 1
ATOM 794 O O . LEU A 1 113 ? 82.023 -1.527 20.956 1.00 24.77 111 LEU A O 1
ATOM 799 N N . GLY A 1 114 ? 82.671 -0.005 22.492 1.00 25.52 112 GLY A N 1
ATOM 800 C CA . GLY A 1 114 ? 82.882 -0.999 23.545 1.00 24.22 112 GLY A CA 1
ATOM 801 C C . GLY A 1 114 ? 81.578 -1.274 24.271 1.00 24.60 112 GLY A C 1
ATOM 802 O O . GLY A 1 114 ? 80.985 -0.367 24.903 1.00 24.71 112 GLY A O 1
ATOM 803 N N . VAL A 1 115 ? 81.128 -2.523 24.207 1.00 23.84 113 VAL A N 1
ATOM 804 C CA . VAL A 1 115 ? 79.864 -2.910 24.819 1.00 23.77 113 VAL A CA 1
ATOM 805 C C . VAL A 1 115 ? 80.121 -3.970 25.863 1.00 24.32 113 VAL A C 1
ATOM 806 O O . VAL A 1 115 ? 80.743 -5.020 25.586 1.00 25.67 113 VAL A O 1
ATOM 810 N N . HIS A 1 116 ? 79.646 -3.706 27.061 1.00 24.39 114 HIS A N 1
ATOM 811 C CA . HIS A 1 116 ? 79.801 -4.647 28.157 1.00 25.06 114 HIS A CA 1
ATOM 812 C C . HIS A 1 116 ? 78.421 -5.182 28.522 1.00 24.02 114 HIS A C 1
ATOM 813 O O . HIS A 1 116 ? 77.582 -4.437 29.026 1.00 23.74 114 HIS A O 1
ATOM 820 N N . ALA A 1 117 ? 78.204 -6.471 28.261 1.00 23.27 115 ALA A N 1
ATOM 821 C CA . ALA A 1 117 ? 76.959 -7.157 28.597 1.00 24.08 115 ALA A CA 1
ATOM 822 C C . ALA A 1 117 ? 77.321 -8.604 28.957 1.00 24.72 115 ALA A C 1
ATOM 823 O O . ALA A 1 117 ? 78.433 -9.033 28.687 1.00 25.05 115 ALA A O 1
ATOM 825 N N . LEU A 1 118 ? 76.401 -9.341 29.562 1.00 25.31 116 LEU A N 1
ATOM 826 C CA . LEU A 1 118 ? 76.583 -10.772 29.780 1.00 26.84 116 LEU A CA 1
ATOM 827 C C . LEU A 1 118 ? 76.887 -11.434 28.435 1.00 28.29 116 LEU A C 1
ATOM 828 O O . LEU A 1 118 ? 76.457 -10.898 27.402 1.00 28.95 116 LEU A O 1
ATOM 833 N N . PRO A 1 119 ? 77.637 -12.568 28.444 1.00 29.25 117 PRO A N 1
ATOM 834 C CA . PRO A 1 119 ? 78.019 -13.319 27.237 1.00 31.12 117 PRO A CA 1
ATOM 835 C C . PRO A 1 119 ? 76.896 -13.551 26.195 1.00 32.43 117 PRO A C 1
ATOM 836 O O . PRO A 1 119 ? 77.117 -13.356 24.996 1.00 32.89 117 PRO A O 1
ATOM 840 N N . GLU A 1 120 ? 75.710 -13.969 26.598 1.00 33.59 118 GLU A N 1
ATOM 841 C CA . GLU A 1 120 ? 74.725 -14.202 25.529 1.00 35.60 118 GLU A CA 1
ATOM 842 C C . GLU A 1 120 ? 73.723 -13.068 25.337 1.00 35.19 118 GLU A C 1
ATOM 843 O O . GLU A 1 120 ? 72.715 -13.252 24.657 1.00 36.01 118 GLU A O 1
ATOM 849 N N . ALA A 1 121 ? 74.006 -11.896 25.915 1.00 34.03 119 ALA A N 1
ATOM 850 C CA . ALA A 1 121 ? 72.994 -10.854 26.031 1.00 32.91 119 ALA A CA 1
ATOM 851 C C . ALA A 1 121 ? 73.208 -9.642 25.115 1.00 32.16 119 ALA A C 1
ATOM 852 O O . ALA A 1 121 ? 72.545 -8.613 25.265 1.00 32.16 119 ALA A O 1
ATOM 854 N N . LEU A 1 122 ? 74.121 -9.772 24.165 1.00 30.96 120 LEU A N 1
ATOM 855 C CA . LEU A 1 122 ? 74.500 -8.658 23.303 1.00 31.18 120 LEU A CA 1
ATOM 856 C C . LEU A 1 122 ? 73.345 -8.155 22.420 1.00 30.30 120 LEU A C 1
ATOM 857 O O . LEU A 1 122 ? 73.347 -7.002 21.966 1.00 30.63 120 LEU A O 1
ATOM 862 N N . ALA A 1 123 ? 72.332 -8.993 22.239 1.00 29.30 121 ALA A N 1
ATOM 863 C CA . ALA A 1 123 ? 71.181 -8.646 21.395 1.00 28.60 121 ALA A CA 1
ATOM 864 C C . ALA A 1 123 ? 70.283 -7.569 21.982 1.00 27.67 121 ALA A C 1
ATOM 865 O O . ALA A 1 123 ? 69.367 -7.075 21.300 1.00 27.55 121 ALA A O 1
ATOM 867 N N . VAL A 1 124 ? 70.517 -7.200 23.245 1.00 26.15 122 VAL A N 1
ATOM 868 C CA . VAL A 1 124 ? 69.751 -6.091 23.828 1.00 24.86 122 VAL A CA 1
ATOM 869 C C . VAL A 1 124 ? 69.962 -4.841 22.964 1.00 23.82 122 VAL A C 1
ATOM 870 O O . VAL A 1 124 ? 69.065 -3.998 22.854 1.00 23.40 122 VAL A O 1
ATOM 882 N N . ALA A 1 126 ? 70.006 -4.511 19.804 1.00 22.65 124 ALA A N 1
ATOM 883 C CA . ALA A 1 126 ? 69.231 -4.468 18.556 1.00 22.90 124 ALA A CA 1
ATOM 884 C C . ALA A 1 126 ? 67.800 -3.992 18.796 1.00 23.20 124 ALA A C 1
ATOM 885 O O . ALA A 1 126 ? 67.057 -3.789 17.852 1.00 23.31 124 ALA A O 1
ATOM 887 N N . ARG A 1 127 ? 67.424 -3.827 20.060 1.00 23.17 125 ARG A N 1
ATOM 888 C CA . ARG A 1 127 ? 66.067 -3.439 20.417 1.00 23.60 125 ARG A CA 1
ATOM 889 C C . ARG A 1 127 ? 65.856 -1.924 20.339 1.00 23.11 125 ARG A C 1
ATOM 890 O O . ARG A 1 127 ? 66.830 -1.151 20.436 1.00 23.28 125 ARG A O 1
ATOM 898 N N . PRO A 1 128 ? 64.596 -1.488 20.132 1.00 22.67 126 PRO A N 1
ATOM 899 C CA . PRO A 1 128 ? 64.327 -0.055 20.058 1.00 22.35 126 PRO A CA 1
ATOM 900 C C . PRO A 1 128 ? 64.524 0.592 21.424 1.00 22.11 126 PRO A C 1
ATOM 901 O O . PRO A 1 128 ? 64.124 0.008 22.453 1.00 21.68 126 PRO A O 1
ATOM 913 N N . ILE A 1 130 ? 64.495 4.159 24.004 1.00 20.65 128 ILE A N 1
ATOM 914 C CA . ILE A 1 130 ? 64.081 5.511 24.290 1.00 20.15 128 ILE A CA 1
ATOM 915 C C . ILE A 1 130 ? 65.053 6.064 25.325 1.00 20.08 128 ILE A C 1
ATOM 916 O O . ILE A 1 130 ? 65.319 5.398 26.325 1.00 19.35 128 ILE A O 1
ATOM 921 N N . ALA A 1 131 ? 65.623 7.241 25.065 1.00 19.23 129 ALA A N 1
ATOM 922 C CA . ALA A 1 131 ? 66.461 7.919 26.071 1.00 19.82 129 ALA A CA 1
ATOM 923 C C . ALA A 1 131 ? 65.609 8.645 27.111 1.00 20.54 129 ALA A C 1
ATOM 924 O O . ALA A 1 131 ? 64.639 9.317 26.766 1.00 22.43 129 ALA A O 1
ATOM 926 N N . ILE A 1 132 ? 65.968 8.527 28.377 1.00 21.10 130 ILE A N 1
ATOM 927 C CA . ILE A 1 132 ? 65.291 9.276 29.428 1.00 20.54 130 ILE A CA 1
ATOM 928 C C . ILE A 1 132 ? 66.395 9.997 30.184 1.00 21.31 130 ILE A C 1
ATOM 929 O O . ILE A 1 132 ? 67.284 9.364 30.786 1.00 20.35 130 ILE A O 1
ATOM 934 N N . VAL A 1 133 ? 66.343 11.329 30.123 1.00 20.93 131 VAL A N 1
ATOM 935 C CA . VAL A 1 133 ? 67.383 12.172 30.699 1.00 19.94 131 VAL A CA 1
ATOM 936 C C . VAL A 1 133 ? 66.736 13.304 31.478 1.00 19.80 131 VAL A C 1
ATOM 937 O O . VAL A 1 133 ? 65.506 13.518 31.389 1.00 19.46 131 VAL A O 1
ATOM 941 N N . GLY A 1 134 ? 67.553 14.032 32.244 1.00 20.25 132 GLY A N 1
ATOM 942 C CA . GLY A 1 134 ? 67.022 15.167 33.000 1.00 20.27 132 GLY A CA 1
ATOM 943 C C . GLY A 1 134 ? 67.925 15.602 34.135 1.00 20.64 132 GLY A C 1
ATOM 944 O O . GLY A 1 134 ? 69.024 15.122 34.255 1.00 20.60 132 GLY A O 1
ATOM 945 N N . SER A 1 135 ? 67.436 16.528 34.954 1.00 21.55 133 SER A N 1
ATOM 946 C CA . SER A 1 135 ? 68.157 17.079 36.111 1.00 21.36 133 SER A CA 1
ATOM 947 C C . SER A 1 135 ? 68.953 16.074 36.911 1.00 21.01 133 SER A C 1
ATOM 948 O O . SER A 1 135 ? 68.422 15.048 37.302 1.00 20.51 133 SER A O 1
ATOM 951 N N . ARG A 1 136 ? 70.218 16.406 37.195 1.00 21.17 134 ARG A N 1
ATOM 952 C CA . ARG A 1 136 ? 70.991 15.715 38.232 1.00 20.99 134 ARG A CA 1
ATOM 953 C C . ARG A 1 136 ? 70.428 16.026 39.641 1.00 21.03 134 ARG A C 1
ATOM 954 O O . ARG A 1 136 ? 70.340 15.126 40.482 1.00 19.98 134 ARG A O 1
ATOM 962 N N . ASN A 1 137 ? 70.069 17.291 39.894 1.00 20.24 135 ASN A N 1
ATOM 963 C CA . ASN A 1 137 ? 69.318 17.688 41.113 1.00 20.70 135 ASN A CA 1
ATOM 964 C C . ASN A 1 137 ? 67.832 17.690 40.792 1.00 20.47 135 ASN A C 1
ATOM 965 O O . ASN A 1 137 ? 67.263 18.734 40.457 1.00 20.52 135 ASN A O 1
ATOM 970 N N . ALA A 1 138 ? 67.205 16.521 40.902 1.00 19.30 136 ALA A N 1
ATOM 971 C CA . ALA A 1 138 ? 65.845 16.339 40.450 1.00 19.27 136 ALA A CA 1
ATOM 972 C C . ALA A 1 138 ? 64.870 16.459 41.619 1.00 19.33 136 ALA A C 1
ATOM 973 O O . ALA A 1 138 ? 65.242 16.199 42.751 1.00 19.75 136 ALA A O 1
ATOM 975 N N . SER A 1 139 ? 63.632 16.852 41.360 1.00 19.61 137 SER A N 1
ATOM 976 C CA . SER A 1 139 ? 62.623 16.874 42.412 1.00 20.73 137 SER A CA 1
ATOM 977 C C . SER A 1 139 ? 62.136 15.447 42.681 1.00 20.81 137 SER A C 1
ATOM 978 O O . SER A 1 139 ? 62.301 14.546 41.823 1.00 20.11 137 SER A O 1
ATOM 981 N N . GLY A 1 140 ? 61.565 15.245 43.873 1.00 21.44 138 GLY A N 1
ATOM 982 C CA . GLY A 1 140 ? 60.930 13.974 44.259 1.00 21.07 138 GLY A CA 1
ATOM 983 C C . GLY A 1 140 ? 59.907 13.525 43.226 1.00 22.03 138 GLY A C 1
ATOM 984 O O . GLY A 1 140 ? 59.868 12.348 42.841 1.00 20.98 138 GLY A O 1
ATOM 985 N N . ALA A 1 141 ? 59.090 14.475 42.772 1.00 21.75 139 ALA A N 1
ATOM 986 C CA . ALA A 1 141 ? 58.097 14.205 41.752 1.00 22.34 139 ALA A CA 1
ATOM 987 C C . ALA A 1 141 ? 58.688 13.834 40.382 1.00 22.73 139 ALA A C 1
ATOM 988 O O . ALA A 1 141 ? 58.158 12.939 39.707 1.00 23.58 139 ALA A O 1
ATOM 990 N N . GLY A 1 142 ? 59.779 14.497 39.985 1.00 21.56 140 GLY A N 1
ATOM 991 C CA . GLY A 1 142 ? 60.497 14.172 38.766 1.00 20.28 140 GLY A CA 1
ATOM 992 C C . GLY A 1 142 ? 61.105 12.781 38.763 1.00 19.76 140 GLY A C 1
ATOM 993 O O . GLY A 1 142 ? 61.001 12.062 37.757 1.00 18.53 140 GLY A O 1
ATOM 994 N N . LEU A 1 143 ? 61.745 12.407 39.881 1.00 19.18 141 LEU A N 1
ATOM 995 C CA . LEU A 1 143 ? 62.287 11.060 40.060 1.00 19.46 141 LEU A CA 1
ATOM 996 C C . LEU A 1 143 ? 61.198 9.995 39.930 1.00 20.01 141 LEU A C 1
ATOM 997 O O . LEU A 1 143 ? 61.396 8.976 39.249 1.00 19.44 141 LEU A O 1
ATOM 1002 N N . LYS A 1 144 ? 60.051 10.271 40.548 1.00 20.46 142 LYS A N 1
ATOM 1003 C CA . LYS A 1 144 ? 58.921 9.358 40.518 1.00 21.43 142 LYS A CA 1
ATOM 1004 C C . LYS A 1 144 ? 58.414 9.210 39.095 1.00 21.23 142 LYS A C 1
ATOM 1005 O O . LYS A 1 144 ? 58.211 8.084 38.628 1.00 20.47 142 LYS A O 1
ATOM 1011 N N . PHE A 1 145 ? 58.231 10.340 38.403 1.00 20.77 143 PHE A N 1
ATOM 1012 C CA . PHE A 1 145 ? 57.754 10.300 37.033 1.00 21.53 143 PHE A CA 1
ATOM 1013 C C . PHE A 1 145 ? 58.735 9.544 36.097 1.00 21.18 143 PHE A C 1
ATOM 1014 O O . PHE A 1 145 ? 58.305 8.764 35.265 1.00 22.34 143 PHE A O 1
ATOM 1022 N N . ALA A 1 146 ? 60.039 9.813 36.244 1.00 20.41 144 ALA A N 1
ATOM 1023 C CA . ALA A 1 146 ? 61.094 9.215 35.427 1.00 19.53 144 ALA A CA 1
ATOM 1024 C C . ALA A 1 146 ? 61.065 7.693 35.584 1.00 19.17 144 ALA A C 1
ATOM 1025 O O . ALA A 1 146 ? 61.158 6.982 34.591 1.00 19.09 144 ALA A O 1
ATOM 1027 N N . GLY A 1 147 ? 60.930 7.231 36.841 1.00 19.17 145 GLY A N 1
ATOM 1028 C CA . GLY A 1 147 ? 60.812 5.823 37.190 1.00 18.89 145 GLY A CA 1
ATOM 1029 C C . GLY A 1 147 ? 59.578 5.148 36.597 1.00 19.69 145 GLY A C 1
ATOM 1030 O O . GLY A 1 147 ? 59.689 4.076 35.985 1.00 19.03 145 GLY A O 1
ATOM 1031 N N . GLN A 1 148 ? 58.410 5.774 36.744 1.00 19.06 146 GLN A N 1
ATOM 1032 C CA . GLN A 1 148 ? 57.178 5.238 36.147 1.00 20.24 146 GLN A CA 1
ATOM 1033 C C . GLN A 1 148 ? 57.246 5.223 34.603 1.00 20.07 146 GLN A C 1
ATOM 1034 O O . GLN A 1 148 ? 56.863 4.239 33.963 1.00 19.66 146 GLN A O 1
ATOM 1040 N N . LEU A 1 149 ? 57.757 6.299 34.017 1.00 19.33 147 LEU A N 1
ATOM 1041 C CA . LEU A 1 149 ? 57.911 6.336 32.581 1.00 19.33 147 LEU A CA 1
ATOM 1042 C C . LEU A 1 149 ? 58.831 5.208 32.046 1.00 19.07 147 LEU A C 1
ATOM 1043 O O . LEU A 1 149 ? 58.484 4.546 31.069 1.00 19.23 147 LEU A O 1
ATOM 1048 N N . ALA A 1 150 ? 59.996 5.028 32.665 1.00 18.12 148 ALA A N 1
ATOM 1049 C CA . ALA A 1 150 ? 60.948 3.983 32.263 1.00 18.12 148 ALA A CA 1
ATOM 1050 C C . ALA A 1 150 ? 60.315 2.594 32.421 1.00 17.82 148 ALA A C 1
ATOM 1051 O O . ALA A 1 150 ? 60.443 1.765 31.526 1.00 19.23 148 ALA A O 1
ATOM 1053 N N . ALA A 1 151 ? 59.634 2.345 33.539 1.00 18.39 149 ALA A N 1
ATOM 1054 C CA . ALA A 1 151 ? 58.973 1.042 33.756 1.00 18.76 149 ALA A CA 1
ATOM 1055 C C . ALA A 1 151 ? 57.881 0.814 32.701 1.00 18.78 149 ALA A C 1
ATOM 1056 O O . ALA A 1 151 ? 57.784 -0.274 32.125 1.00 18.45 149 ALA A O 1
ATOM 1058 N N . ASP A 1 152 ? 57.100 1.851 32.399 1.00 18.23 150 ASP A N 1
ATOM 1059 C CA . ASP A 1 152 ? 56.061 1.725 31.362 1.00 19.01 150 ASP A CA 1
ATOM 1060 C C . ASP A 1 152 ? 56.635 1.526 29.949 1.00 18.37 150 ASP A C 1
ATOM 1061 O O . ASP A 1 152 ? 56.156 0.696 29.202 1.00 17.08 150 ASP A O 1
ATOM 1066 N N . LEU A 1 153 ? 57.660 2.280 29.575 1.00 17.81 151 LEU A N 1
ATOM 1067 C CA . LEU A 1 153 ? 58.240 2.068 28.251 1.00 18.06 151 LEU A CA 1
ATOM 1068 C C . LEU A 1 153 ? 58.845 0.649 28.124 1.00 19.29 151 LEU A C 1
ATOM 1069 O O . LEU A 1 153 ? 58.752 0.000 27.066 1.00 19.47 151 LEU A O 1
ATOM 1074 N N . GLY A 1 154 ? 59.506 0.206 29.190 1.00 19.79 152 GLY A N 1
ATOM 1075 C CA . GLY A 1 154 ? 60.103 -1.127 29.233 1.00 20.40 152 GLY A CA 1
ATOM 1076 C C . GLY A 1 154 ? 59.067 -2.212 29.116 1.00 21.29 152 GLY A C 1
ATOM 1077 O O . GLY A 1 154 ? 59.239 -3.172 28.358 1.00 20.90 152 GLY A O 1
ATOM 1078 N N . ALA A 1 155 ? 57.961 -2.053 29.842 1.00 22.29 153 ALA A N 1
ATOM 1079 C CA . ALA A 1 155 ? 56.834 -2.973 29.712 1.00 22.77 153 ALA A CA 1
ATOM 1080 C C . ALA A 1 155 ? 56.209 -2.974 28.304 1.00 22.99 153 ALA A C 1
ATOM 1081 O O . ALA A 1 155 ? 55.561 -3.923 27.930 1.00 23.35 153 ALA A O 1
ATOM 1083 N N . ALA A 1 156 ? 56.384 -1.906 27.536 1.00 22.83 154 ALA A N 1
ATOM 1084 C CA . ALA A 1 156 ? 55.892 -1.847 26.167 1.00 22.44 154 ALA A CA 1
ATOM 1085 C C . ALA A 1 156 ? 56.881 -2.502 25.210 1.00 23.18 154 ALA A C 1
ATOM 1086 O O . ALA A 1 156 ? 56.547 -2.768 24.059 1.00 23.83 154 ALA A O 1
ATOM 1088 N N . GLY A 1 157 ? 58.100 -2.764 25.677 1.00 22.86 155 GLY A N 1
ATOM 1089 C CA . GLY A 1 157 ? 59.105 -3.437 24.847 1.00 22.85 155 GLY A CA 1
ATOM 1090 C C . GLY A 1 157 ? 60.356 -2.612 24.551 1.00 22.95 155 GLY A C 1
ATOM 1091 O O . GLY A 1 157 ? 61.313 -3.136 23.997 1.00 23.57 155 GLY A O 1
ATOM 1092 N N . PHE A 1 158 ? 60.393 -1.348 24.954 1.00 21.15 156 PHE A N 1
ATOM 1093 C CA . PHE A 1 158 ? 61.605 -0.545 24.727 1.00 21.07 156 PHE A CA 1
ATOM 1094 C C . PHE A 1 158 ? 62.708 -0.811 25.724 1.00 21.42 156 PHE A C 1
ATOM 1095 O O . PHE A 1 158 ? 62.433 -1.138 26.869 1.00 21.95 156 PHE A O 1
ATOM 1103 N N . VAL A 1 159 ? 63.948 -0.634 25.276 1.00 21.02 157 VAL A N 1
ATOM 1104 C CA . VAL A 1 159 ? 65.114 -0.523 26.141 1.00 20.17 157 VAL A CA 1
ATOM 1105 C C . VAL A 1 159 ? 65.213 0.950 26.545 1.00 20.62 157 VAL A C 1
ATOM 1106 O O . VAL A 1 159 ? 64.943 1.823 25.736 1.00 21.72 157 VAL A O 1
ATOM 1110 N N . VAL A 1 160 ? 65.557 1.218 27.800 1.00 19.60 158 VAL A N 1
ATOM 1111 C CA . VAL A 1 160 ? 65.732 2.591 28.263 1.00 19.75 158 VAL A CA 1
ATOM 1112 C C . VAL A 1 160 ? 67.232 2.857 28.252 1.00 20.33 158 VAL A C 1
ATOM 1113 O O . VAL A 1 160 ? 68.011 2.101 28.858 1.00 18.93 158 VAL A O 1
ATOM 1117 N N . ILE A 1 161 ? 67.625 3.906 27.522 1.00 19.38 159 ILE A N 1
ATOM 1118 C CA . ILE A 1 161 ? 69.019 4.297 27.485 1.00 19.40 159 ILE A CA 1
ATOM 1119 C C . ILE A 1 161 ? 69.178 5.606 28.214 1.00 19.56 159 ILE A C 1
ATOM 1120 O O . ILE A 1 161 ? 68.345 6.512 28.085 1.00 19.66 159 ILE A O 1
ATOM 1125 N N . SER A 1 162 ? 70.248 5.701 28.999 1.00 19.27 160 SER A N 1
ATOM 1126 C CA . SER A 1 162 ? 70.534 6.907 29.723 1.00 19.84 160 SER A CA 1
ATOM 1127 C C . SER A 1 162 ? 72.019 6.968 30.075 1.00 19.68 160 SER A C 1
ATOM 1128 O O . SER A 1 162 ? 72.796 6.169 29.547 1.00 19.09 160 SER A O 1
ATOM 1131 N N . GLY A 1 163 ? 72.426 7.941 30.897 1.00 19.64 161 GLY A N 1
ATOM 1132 C CA . GLY A 1 163 ? 73.859 8.222 31.064 1.00 19.51 161 GLY A CA 1
ATOM 1133 C C . GLY A 1 163 ? 74.420 7.955 32.452 1.00 19.67 161 GLY A C 1
ATOM 1134 O O . GLY A 1 163 ? 75.490 8.484 32.817 1.00 18.87 161 GLY A O 1
ATOM 1135 N N . LEU A 1 164 ? 73.705 7.145 33.226 1.00 19.08 162 LEU A N 1
ATOM 1136 C CA . LEU A 1 164 ? 74.136 6.783 34.590 1.00 19.97 162 LEU A CA 1
ATOM 1137 C C . LEU A 1 164 ? 74.309 7.955 35.545 1.00 19.72 162 LEU A C 1
ATOM 1138 O O . LEU A 1 164 ? 75.007 7.853 36.562 1.00 20.42 162 LEU A O 1
ATOM 1143 N N . ALA A 1 165 ? 73.694 9.091 35.232 1.00 19.39 163 ALA A N 1
ATOM 1144 C CA . ALA A 1 165 ? 73.914 10.275 36.033 1.00 18.45 163 ALA A CA 1
ATOM 1145 C C . ALA A 1 165 ? 73.082 10.221 37.327 1.00 18.75 163 ALA A C 1
ATOM 1146 O O . ALA A 1 165 ? 72.135 9.436 37.430 1.00 19.05 163 ALA A O 1
ATOM 1148 N N . ARG A 1 166 ? 73.468 11.037 38.304 1.00 17.28 164 ARG A N 1
ATOM 1149 C CA . ARG A 1 166 ? 72.637 11.308 39.489 1.00 18.77 164 ARG A CA 1
ATOM 1150 C C . ARG A 1 166 ? 71.287 11.830 39.033 1.00 18.56 164 ARG A C 1
ATOM 1151 O O . ARG A 1 166 ? 71.180 12.369 37.905 1.00 18.90 164 ARG A O 1
ATOM 1159 N N . GLY A 1 167 ? 70.272 11.707 39.891 1.00 17.49 165 GLY A N 1
ATOM 1160 C CA . GLY A 1 167 ? 68.962 12.283 39.585 1.00 18.56 165 GLY A CA 1
ATOM 1161 C C . GLY A 1 167 ? 68.149 11.453 38.591 1.00 19.16 165 GLY A C 1
ATOM 1162 O O . GLY A 1 167 ? 67.981 10.265 38.769 1.00 19.51 165 GLY A O 1
ATOM 1163 N N . ILE A 1 168 ? 67.639 12.098 37.558 1.00 19.32 166 ILE A N 1
ATOM 1164 C CA . ILE A 1 168 ? 66.737 11.470 36.608 1.00 19.87 166 ILE A CA 1
ATOM 1165 C C . ILE A 1 168 ? 67.277 10.166 35.968 1.00 20.38 166 ILE A C 1
ATOM 1166 O O . ILE A 1 168 ? 66.553 9.175 35.962 1.00 19.47 166 ILE A O 1
ATOM 1171 N N . ASP A 1 169 ? 68.514 10.182 35.452 1.00 20.47 167 ASP A N 1
ATOM 1172 C CA . ASP A 1 169 ? 69.088 8.990 34.779 1.00 21.13 167 ASP A CA 1
ATOM 1173 C C . ASP A 1 169 ? 68.989 7.748 35.662 1.00 20.75 167 ASP A C 1
ATOM 1174 O O . ASP A 1 169 ? 68.447 6.739 35.246 1.00 20.28 167 ASP A O 1
ATOM 1179 N N . GLN A 1 170 ? 69.517 7.813 36.884 1.00 20.31 168 GLN A N 1
ATOM 1180 C CA . GLN A 1 170 ? 69.497 6.614 37.727 1.00 19.33 168 GLN A CA 1
ATOM 1181 C C . GLN A 1 170 ? 68.111 6.147 38.080 1.00 19.26 168 GLN A C 1
ATOM 1182 O O . GLN A 1 170 ? 67.913 4.964 38.223 1.00 18.46 168 GLN A O 1
ATOM 1188 N N . ALA A 1 171 ? 67.161 7.070 38.258 1.00 19.17 169 ALA A N 1
ATOM 1189 C CA . ALA A 1 171 ? 65.781 6.677 38.543 1.00 18.98 169 ALA A CA 1
ATOM 1190 C C . ALA A 1 171 ? 65.212 5.897 37.350 1.00 18.82 169 ALA A C 1
ATOM 1191 O O . ALA A 1 171 ? 64.517 4.916 37.528 1.00 19.33 169 ALA A O 1
ATOM 1193 N N . ALA A 1 172 ? 65.513 6.351 36.141 1.00 19.02 170 ALA A N 1
ATOM 1194 C CA . ALA A 1 172 ? 65.098 5.649 34.939 1.00 19.25 170 ALA A CA 1
ATOM 1195 C C . ALA A 1 172 ? 65.817 4.286 34.785 1.00 20.00 170 ALA A C 1
ATOM 1196 O O . ALA A 1 172 ? 65.160 3.274 34.504 1.00 20.82 170 ALA A O 1
ATOM 1198 N N . HIS A 1 173 ? 67.136 4.220 34.998 1.00 18.85 171 HIS A N 1
ATOM 1199 C CA . HIS A 1 173 ? 67.802 2.905 34.953 1.00 18.47 171 HIS A CA 1
ATOM 1200 C C . HIS A 1 173 ? 67.220 1.921 35.998 1.00 18.54 171 HIS A C 1
ATOM 1201 O O . HIS A 1 173 ? 66.924 0.750 35.689 1.00 18.47 171 HIS A O 1
ATOM 1208 N N . ARG A 1 174 ? 67.118 2.372 37.246 1.00 18.37 172 ARG A N 1
ATOM 1209 C CA . ARG A 1 174 ? 66.640 1.524 38.335 1.00 20.54 172 ARG A CA 1
ATOM 1210 C C . ARG A 1 174 ? 65.274 0.917 38.046 1.00 20.07 172 ARG A C 1
ATOM 1211 O O . ARG A 1 174 ? 65.036 -0.203 38.427 1.00 20.08 172 ARG A O 1
ATOM 1219 N N . ALA A 1 175 ? 64.385 1.665 37.400 1.00 19.85 173 ALA A N 1
ATOM 1220 C CA . ALA A 1 175 ? 63.010 1.191 37.195 1.00 20.46 173 ALA A CA 1
ATOM 1221 C C . ALA A 1 175 ? 62.926 0.350 35.930 1.00 20.73 173 ALA A C 1
ATOM 1222 O O . ALA A 1 175 ? 61.926 -0.316 35.708 1.00 20.78 173 ALA A O 1
ATOM 1224 N N . SER A 1 176 ? 63.959 0.393 35.087 1.00 20.89 174 SER A N 1
ATOM 1225 C CA . SER A 1 176 ? 63.928 -0.423 33.859 1.00 21.44 174 SER A CA 1
ATOM 1226 C C . SER A 1 176 ? 64.886 -1.616 33.821 1.00 21.68 174 SER A C 1
ATOM 1227 O O . SER A 1 176 ? 65.081 -2.217 32.747 1.00 22.57 174 SER A O 1
ATOM 1230 N N . LEU A 1 177 ? 65.472 -1.969 34.968 1.00 21.90 175 LEU A N 1
ATOM 1231 C CA . LEU A 1 177 ? 66.392 -3.116 35.060 1.00 22.95 175 LEU A CA 1
ATOM 1232 C C . LEU A 1 177 ? 65.850 -4.369 34.380 1.00 23.48 175 LEU A C 1
ATOM 1233 O O . LEU A 1 177 ? 66.486 -4.924 33.474 1.00 23.31 175 LEU A O 1
ATOM 1238 N N . SER A 1 178 ? 64.658 -4.798 34.781 1.00 23.87 176 SER A N 1
ATOM 1239 C CA . SER A 1 178 ? 64.177 -6.095 34.343 1.00 24.19 176 SER A CA 1
ATOM 1240 C C . SER A 1 178 ? 63.779 -6.131 32.861 1.00 22.89 176 SER A C 1
ATOM 1241 O O . SER A 1 178 ? 63.875 -7.165 32.230 1.00 23.28 176 SER A O 1
ATOM 1244 N N . SER A 1 179 ? 63.378 -5.010 32.279 1.00 21.79 177 SER A N 1
ATOM 1245 C CA . SER A 1 179 ? 63.031 -5.023 30.850 1.00 21.94 177 SER A CA 1
ATOM 1246 C C . SER A 1 179 ? 64.261 -4.661 29.974 1.00 21.73 177 SER A C 1
ATOM 1247 O O . SER A 1 179 ? 64.301 -4.946 28.762 1.00 22.17 177 SER A O 1
ATOM 1250 N N . GLY A 1 180 ? 65.280 -4.075 30.594 1.00 20.55 178 GLY A N 1
ATOM 1251 C CA . GLY A 1 180 ? 66.521 -3.830 29.882 1.00 20.14 178 GLY A CA 1
ATOM 1252 C C . GLY A 1 180 ? 66.855 -2.367 29.801 1.00 19.13 178 GLY A C 1
ATOM 1253 O O . GLY A 1 180 ? 66.055 -1.540 29.328 1.00 18.53 178 GLY A O 1
ATOM 1254 N N . THR A 1 181 ? 68.045 -2.033 30.290 1.00 18.99 179 THR A N 1
ATOM 1255 C CA . THR A 1 181 ? 68.482 -0.653 30.239 1.00 18.38 179 THR A CA 1
ATOM 1256 C C . THR A 1 181 ? 69.937 -0.614 29.785 1.00 18.68 179 THR A C 1
ATOM 1257 O O . THR A 1 181 ? 70.703 -1.571 29.995 1.00 18.97 179 THR A O 1
ATOM 1261 N N . VAL A 1 182 ? 70.304 0.484 29.130 1.00 18.63 180 VAL A N 1
ATOM 1262 C CA . VAL A 1 182 ? 71.672 0.685 28.649 1.00 18.95 180 VAL A CA 1
ATOM 1263 C C . VAL A 1 182 ? 72.227 1.977 29.251 1.00 18.71 180 VAL A C 1
ATOM 1264 O O . VAL A 1 182 ? 71.561 2.997 29.229 1.00 18.93 180 VAL A O 1
ATOM 1268 N N . ALA A 1 183 ? 73.450 1.910 29.776 1.00 18.52 181 ALA A N 1
ATOM 1269 C CA . ALA A 1 183 ? 74.144 3.072 30.315 1.00 19.16 181 ALA A CA 1
ATOM 1270 C C . ALA A 1 183 ? 75.279 3.477 29.383 1.00 19.50 181 ALA A C 1
ATOM 1271 O O . ALA A 1 183 ? 76.150 2.661 29.034 1.00 19.69 181 ALA A O 1
ATOM 1273 N N . VAL A 1 184 ? 75.307 4.753 29.022 1.00 19.16 182 VAL A N 1
ATOM 1274 C CA . VAL A 1 184 ? 76.397 5.289 28.218 1.00 18.98 182 VAL A CA 1
ATOM 1275 C C . VAL A 1 184 ? 77.445 5.968 29.139 1.00 20.37 182 VAL A C 1
ATOM 1276 O O . VAL A 1 184 ? 77.141 6.940 29.832 1.00 20.20 182 VAL A O 1
ATOM 1280 N N . LEU A 1 185 ? 78.672 5.453 29.127 1.00 20.16 183 LEU A N 1
ATOM 1281 C CA . LEU A 1 185 ? 79.726 5.934 30.010 1.00 20.64 183 LEU A CA 1
ATOM 1282 C C . LEU A 1 185 ? 80.533 7.051 29.364 1.00 20.77 183 LEU A C 1
ATOM 1283 O O . LEU A 1 185 ? 80.815 7.014 28.153 1.00 19.62 183 LEU A O 1
ATOM 1288 N N . ALA A 1 186 ? 80.909 8.045 30.169 1.00 20.98 184 ALA A N 1
ATOM 1289 C CA . ALA A 1 186 ? 81.653 9.194 29.636 1.00 20.94 184 ALA A CA 1
ATOM 1290 C C . ALA A 1 186 ? 83.137 8.829 29.512 1.00 21.08 184 ALA A C 1
ATOM 1291 O O . ALA A 1 186 ? 83.868 9.452 28.752 1.00 21.64 184 ALA A O 1
ATOM 1293 N N . GLY A 1 187 ? 83.579 7.812 30.259 1.00 20.37 185 GLY A N 1
ATOM 1294 C CA . GLY A 1 187 ? 84.988 7.394 30.196 1.00 19.74 185 GLY A CA 1
ATOM 1295 C C . GLY A 1 187 ? 85.143 5.901 29.927 1.00 19.79 185 GLY A C 1
ATOM 1296 O O . GLY A 1 187 ? 84.262 5.242 29.313 1.00 18.54 185 GLY A O 1
ATOM 1297 N N . GLY A 1 188 ? 86.263 5.360 30.378 1.00 19.35 186 GLY A N 1
ATOM 1298 C CA . GLY A 1 188 ? 86.516 3.924 30.224 1.00 20.13 186 GLY A CA 1
ATOM 1299 C C . GLY A 1 188 ? 85.504 3.050 30.967 1.00 20.25 186 GLY A C 1
ATOM 1300 O O . GLY A 1 188 ? 84.912 3.467 31.990 1.00 19.46 186 GLY A O 1
ATOM 1301 N N . HIS A 1 189 ? 85.325 1.829 30.467 1.00 19.51 187 HIS A N 1
ATOM 1302 C CA . HIS A 1 189 ? 84.505 0.833 31.151 1.00 20.89 187 HIS A CA 1
ATOM 1303 C C . HIS A 1 189 ? 84.919 0.526 32.591 1.00 20.94 187 HIS A C 1
ATOM 1304 O O . HIS A 1 189 ? 84.118 0.005 33.353 1.00 20.75 187 HIS A O 1
ATOM 1311 N N . ASP A 1 190 ? 86.166 0.808 32.942 1.00 21.33 188 ASP A N 1
ATOM 1312 C CA . ASP A 1 190 ? 86.653 0.490 34.273 1.00 22.28 188 ASP A CA 1
ATOM 1313 C C . ASP A 1 190 ? 86.749 1.754 35.165 1.00 22.58 188 ASP A C 1
ATOM 1314 O O . ASP A 1 190 ? 87.218 1.674 36.300 1.00 22.33 188 ASP A O 1
ATOM 1319 N N . LYS A 1 191 ? 86.310 2.911 34.652 1.00 21.42 189 LYS A N 1
ATOM 1320 C CA . LYS A 1 191 ? 86.384 4.180 35.408 1.00 22.25 189 LYS A CA 1
ATOM 1321 C C . LYS A 1 191 ? 84.994 4.819 35.507 1.00 22.13 189 LYS A C 1
ATOM 1322 O O . LYS A 1 191 ? 84.673 5.766 34.772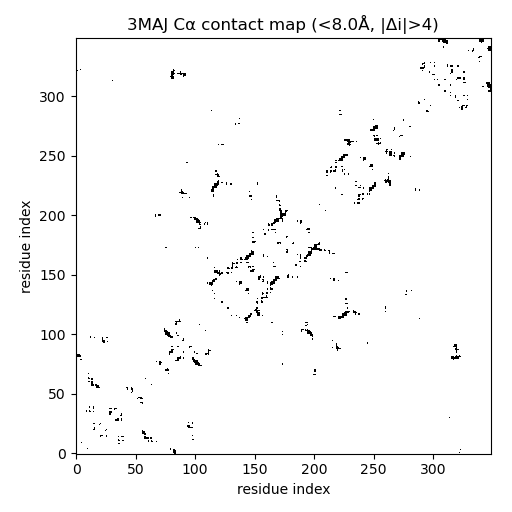 1.00 22.36 189 LYS A O 1
ATOM 1328 N N . ILE A 1 192 ? 84.161 4.294 36.393 1.00 22.63 190 ILE A N 1
ATOM 1329 C CA . ILE A 1 192 ? 82.741 4.677 36.419 1.00 23.07 190 ILE A CA 1
ATOM 1330 C C . ILE A 1 192 ? 82.546 6.024 37.140 1.00 23.00 190 ILE A C 1
ATOM 1331 O O . ILE A 1 192 ? 83.186 6.284 38.154 1.00 22.05 190 ILE A O 1
ATOM 1336 N N . TYR A 1 193 ? 81.730 6.902 36.561 1.00 22.93 191 TYR A N 1
ATOM 1337 C CA . TYR A 1 193 ? 81.321 8.151 37.224 1.00 23.84 191 TYR A CA 1
ATOM 1338 C C . TYR A 1 193 ? 79.808 8.268 37.045 1.00 23.30 191 TYR A C 1
ATOM 1339 O O . TYR A 1 193 ? 79.288 8.053 35.953 1.00 24.33 191 TYR A O 1
ATOM 1348 N N . PRO A 1 194 ? 79.093 8.576 38.113 1.00 23.13 192 PRO A N 1
ATOM 1349 C CA . PRO A 1 194 ? 79.610 8.780 39.464 1.00 22.92 192 PRO A CA 1
ATOM 1350 C C . PRO A 1 194 ? 80.003 7.464 40.165 1.00 23.53 192 PRO A C 1
ATOM 1351 O O . PRO A 1 194 ? 79.447 6.386 39.851 1.00 22.01 192 PRO A O 1
ATOM 1355 N N . ALA A 1 195 ? 80.933 7.562 41.116 1.00 22.81 193 ALA A N 1
ATOM 1356 C CA . ALA A 1 195 ? 81.478 6.373 41.802 1.00 23.46 193 ALA A CA 1
ATOM 1357 C C . ALA A 1 195 ? 80.370 5.604 42.523 1.00 23.34 193 ALA A C 1
ATOM 1358 O O . ALA A 1 195 ? 80.358 4.375 42.538 1.00 24.21 193 ALA A O 1
ATOM 1360 N N . GLU A 1 196 ? 79.425 6.348 43.073 1.00 24.23 194 GLU A N 1
ATOM 1361 C CA . GLU A 1 196 ? 78.256 5.806 43.770 1.00 25.08 194 GLU A CA 1
ATOM 1362 C C . GLU A 1 196 ? 77.349 4.993 42.867 1.00 23.76 194 GLU A C 1
ATOM 1363 O O . GLU A 1 196 ? 76.430 4.354 43.367 1.00 23.86 194 GLU A O 1
ATOM 1369 N N . HIS A 1 197 ? 77.564 5.049 41.555 1.00 21.94 195 HIS A N 1
ATOM 1370 C CA . HIS A 1 197 ? 76.776 4.215 40.647 1.00 21.53 195 HIS A CA 1
ATOM 1371 C C . HIS A 1 197 ? 77.457 2.954 40.121 1.00 21.42 195 HIS A C 1
ATOM 1372 O O . HIS A 1 197 ? 76.939 2.317 39.212 1.00 18.97 195 HIS A O 1
ATOM 1379 N N . GLU A 1 198 ? 78.601 2.582 40.709 1.00 22.64 196 GLU A N 1
ATOM 1380 C CA . GLU A 1 198 ? 79.230 1.298 40.359 1.00 23.68 196 GLU A CA 1
ATOM 1381 C C . GLU A 1 198 ? 78.290 0.110 40.583 1.00 22.46 196 GLU A C 1
ATOM 1382 O O . GLU A 1 198 ? 78.218 -0.792 39.742 1.00 22.13 196 GLU A O 1
ATOM 1388 N N . ASP A 1 199 ? 77.579 0.121 41.710 1.00 21.70 197 ASP A N 1
ATOM 1389 C CA . ASP A 1 199 ? 76.679 -0.965 42.076 1.00 22.62 197 ASP A CA 1
ATOM 1390 C C . ASP A 1 199 ? 75.522 -1.071 41.065 1.00 22.66 197 ASP A C 1
ATOM 1391 O O . ASP A 1 199 ? 75.260 -2.150 40.512 1.00 23.24 197 ASP A O 1
ATOM 1396 N N . LEU A 1 200 ? 74.880 0.059 40.799 1.00 21.79 198 LEU A N 1
ATOM 1397 C CA . LEU A 1 200 ? 73.849 0.165 39.796 1.00 21.84 198 LEU A CA 1
ATOM 1398 C C . LEU A 1 200 ? 74.303 -0.384 38.434 1.00 21.43 198 LEU A C 1
ATOM 1399 O O . LEU A 1 200 ? 73.585 -1.141 37.821 1.00 22.26 198 LEU A O 1
ATOM 1404 N N . LEU A 1 201 ? 75.475 0.016 37.962 1.00 21.42 199 LEU A N 1
ATOM 1405 C CA . LEU A 1 201 ? 75.988 -0.480 36.676 1.00 21.89 199 LEU A CA 1
ATOM 1406 C C . LEU A 1 201 ? 76.093 -2.025 36.623 1.00 21.34 199 LEU A C 1
ATOM 1407 O O . LEU A 1 201 ? 75.712 -2.664 35.649 1.00 20.50 199 LEU A O 1
ATOM 1412 N N . LEU A 1 202 ? 76.609 -2.608 37.687 1.00 21.30 200 LEU A N 1
ATOM 1413 C CA . LEU A 1 202 ? 76.662 -4.044 37.798 1.00 21.73 200 LEU A CA 1
ATOM 1414 C C . LEU A 1 202 ? 75.246 -4.647 37.762 1.00 20.72 200 LEU A C 1
ATOM 1415 O O . LEU A 1 202 ? 75.042 -5.672 37.113 1.00 21.61 200 LEU A O 1
ATOM 1420 N N . ASP A 1 203 ? 74.274 -4.007 38.407 1.00 19.95 201 ASP A N 1
ATOM 1421 C CA . ASP A 1 203 ? 72.890 -4.502 38.367 1.00 20.44 201 ASP A CA 1
ATOM 1422 C C . ASP A 1 203 ? 72.309 -4.425 36.939 1.00 19.66 201 ASP A C 1
ATOM 1423 O O . ASP A 1 203 ? 71.613 -5.311 36.510 1.00 20.49 201 ASP A O 1
ATOM 1428 N N . ILE A 1 204 ? 72.614 -3.357 36.221 1.00 18.52 202 ILE A N 1
ATOM 1429 C CA . ILE A 1 204 ? 72.278 -3.247 34.812 1.00 18.74 202 ILE A CA 1
ATOM 1430 C C . ILE A 1 204 ? 72.807 -4.440 33.977 1.00 19.42 202 ILE A C 1
ATOM 1431 O O . ILE A 1 204 ? 72.039 -5.074 33.238 1.00 19.66 202 ILE A O 1
ATOM 1436 N N . ILE A 1 205 ? 74.096 -4.761 34.119 1.00 19.32 203 ILE A N 1
ATOM 1437 C CA . ILE A 1 205 ? 74.686 -5.890 33.408 1.00 20.03 203 ILE A CA 1
ATOM 1438 C C . ILE A 1 205 ? 74.017 -7.214 33.816 1.00 20.23 203 ILE A C 1
ATOM 1439 O O . ILE A 1 205 ? 73.678 -8.037 32.951 1.00 20.67 203 ILE A O 1
ATOM 1444 N N . GLN A 1 206 ? 73.849 -7.404 35.127 1.00 19.75 204 GLN A N 1
ATOM 1445 C CA . GLN A 1 206 ? 73.291 -8.632 35.691 1.00 20.62 204 GLN A CA 1
ATOM 1446 C C . GLN A 1 206 ? 71.839 -8.855 35.288 1.00 20.55 204 GLN A C 1
ATOM 1447 O O . GLN A 1 206 ? 71.361 -9.992 35.269 1.00 20.62 204 GLN A O 1
ATOM 1453 N N . THR A 1 207 ? 71.130 -7.782 34.968 1.00 19.48 205 THR A N 1
ATOM 1454 C CA . THR A 1 207 ? 69.730 -7.928 34.569 1.00 19.75 205 THR A CA 1
ATOM 1455 C C . THR A 1 207 ? 69.595 -7.867 33.043 1.00 19.60 205 THR A C 1
ATOM 1456 O O . THR A 1 207 ? 68.537 -7.501 32.533 1.00 19.77 205 THR A O 1
ATOM 1460 N N A ARG A 1 208 ? 70.687 -8.199 32.345 0.50 19.07 206 ARG A N 1
ATOM 1461 N N B ARG A 1 208 ? 70.675 -8.217 32.333 0.50 19.02 206 ARG A N 1
ATOM 1462 C CA A ARG A 1 208 ? 70.694 -8.402 30.891 0.50 18.98 206 ARG A CA 1
ATOM 1463 C CA B ARG A 1 208 ? 70.680 -8.397 30.867 0.50 18.89 206 ARG A CA 1
ATOM 1464 C C A ARG A 1 208 ? 70.616 -7.089 30.090 0.50 18.68 206 ARG A C 1
ATOM 1465 C C B ARG A 1 208 ? 70.655 -7.090 30.069 0.50 18.60 206 ARG A C 1
ATOM 1466 O O A ARG A 1 208 ? 70.106 -7.063 28.957 0.50 17.92 206 ARG A O 1
ATOM 1467 O O B ARG A 1 208 ? 70.209 -7.070 28.910 0.50 17.82 206 ARG A O 1
ATOM 1482 N N . GLY A 1 209 ? 71.121 -6.005 30.685 1.00 17.80 207 GLY A N 1
ATOM 1483 C CA . GLY A 1 209 ? 71.281 -4.755 29.963 1.00 17.75 207 GLY A CA 1
ATOM 1484 C C . GLY A 1 209 ? 72.728 -4.614 29.507 1.00 18.11 207 GLY A C 1
ATOM 1485 O O . GLY A 1 209 ? 73.427 -5.636 29.283 1.00 18.12 207 GLY A O 1
ATOM 1486 N N . ALA A 1 210 ? 73.210 -3.367 29.396 1.00 18.07 208 ALA A N 1
ATOM 1487 C CA . ALA A 1 210 ? 74.577 -3.144 28.890 1.00 19.23 208 ALA A CA 1
ATOM 1488 C C . ALA A 1 210 ? 75.118 -1.805 29.271 1.00 20.10 208 ALA A C 1
ATOM 1489 O O . ALA A 1 210 ? 74.350 -0.871 29.506 1.00 19.01 208 ALA A O 1
ATOM 1491 N N . ALA A 1 211 ? 76.450 -1.717 29.326 1.00 19.86 209 ALA A N 1
ATOM 1492 C CA . ALA A 1 211 ? 77.097 -0.423 29.397 1.00 20.72 209 ALA A CA 1
ATOM 1493 C C . ALA A 1 211 ? 77.831 -0.234 28.066 1.00 20.42 209 ALA A C 1
ATOM 1494 O O . ALA A 1 211 ? 78.413 -1.190 27.542 1.00 19.69 209 ALA A O 1
ATOM 1496 N N . ILE A 1 212 ? 77.791 0.979 27.516 1.00 19.91 210 ILE A N 1
ATOM 1497 C CA . ILE A 1 212 ? 78.524 1.282 26.280 1.00 19.41 210 ILE A CA 1
ATOM 1498 C C . ILE A 1 212 ? 79.446 2.465 26.434 1.00 19.89 210 ILE A C 1
ATOM 1499 O O . ILE A 1 212 ? 79.168 3.410 27.210 1.00 19.06 210 ILE A O 1
ATOM 1504 N N . SER A 1 213 ? 80.556 2.414 25.698 1.00 19.84 211 SER A N 1
ATOM 1505 C CA . SER A 1 213 ? 81.513 3.526 25.709 1.00 20.65 211 SER A CA 1
ATOM 1506 C C . SER A 1 213 ? 82.382 3.510 24.481 1.00 20.41 211 SER A C 1
ATOM 1507 O O . SER A 1 213 ? 82.711 2.433 23.974 1.00 21.25 211 SER A O 1
ATOM 1510 N N . GLU A 1 214 ? 82.782 4.695 24.028 1.00 19.90 212 GLU A N 1
ATOM 1511 C CA . GLU A 1 214 ? 83.729 4.812 22.919 1.00 20.45 212 GLU A CA 1
ATOM 1512 C C . GLU A 1 214 ? 85.132 5.168 23.426 1.00 20.76 212 GLU A C 1
ATOM 1513 O O . GLU A 1 214 ? 86.065 5.277 22.646 1.00 19.49 212 GLU A O 1
ATOM 1527 N N . PRO A 1 216 ? 88.829 4.927 25.709 1.00 19.46 214 PRO A N 1
ATOM 1528 C CA . PRO A 1 216 ? 89.811 3.898 26.023 1.00 19.37 214 PRO A CA 1
ATOM 1529 C C . PRO A 1 216 ? 89.652 3.397 27.452 1.00 20.27 214 PRO A C 1
ATOM 1530 O O . PRO A 1 216 ? 89.164 4.144 28.333 1.00 18.64 214 PRO A O 1
ATOM 1534 N N . LEU A 1 217 ? 90.061 2.145 27.672 1.00 20.21 215 LEU A N 1
ATOM 1535 C CA . LEU A 1 217 ? 90.166 1.601 29.017 1.00 21.53 215 LEU A CA 1
ATOM 1536 C C . LEU A 1 217 ? 91.095 2.492 29.846 1.00 21.70 215 LEU A C 1
ATOM 1537 O O . LEU A 1 217 ? 92.108 2.972 29.337 1.00 21.37 215 LEU A O 1
ATOM 1542 N N . GLY A 1 218 ? 90.749 2.699 31.117 1.00 22.05 216 GLY A N 1
ATOM 1543 C CA . GLY A 1 218 ? 91.567 3.530 32.011 1.00 21.40 216 GLY A CA 1
ATOM 1544 C C . GLY A 1 218 ? 91.306 5.016 31.866 1.00 21.94 216 GLY A C 1
ATOM 1545 O O . GLY A 1 218 ? 91.921 5.822 32.562 1.00 22.31 216 GLY A O 1
ATOM 1546 N N . HIS A 1 219 ? 90.425 5.401 30.950 1.00 21.43 217 HIS A N 1
ATOM 1547 C CA . HIS A 1 219 ? 90.125 6.823 30.777 1.00 22.33 217 HIS A CA 1
ATOM 1548 C C . HIS A 1 219 ? 89.161 7.330 31.854 1.00 21.55 217 HIS A C 1
ATOM 1549 O O . HIS A 1 219 ? 87.982 6.999 31.853 1.00 20.36 217 HIS A O 1
ATOM 1556 N N . VAL A 1 220 ? 89.699 8.101 32.798 1.00 22.70 218 VAL A N 1
ATOM 1557 C CA . VAL A 1 220 ? 88.893 8.701 33.865 1.00 22.86 218 VAL A CA 1
ATOM 1558 C C . VAL A 1 220 ? 88.074 9.841 33.231 1.00 22.65 218 VAL A C 1
ATOM 1559 O O . VAL A 1 220 ? 88.635 10.684 32.561 1.00 23.51 218 VAL A O 1
ATOM 1563 N N . PRO A 1 221 ? 86.738 9.836 33.400 1.00 22.71 219 PRO A N 1
ATOM 1564 C CA . PRO A 1 221 ? 85.901 10.868 32.790 1.00 23.27 219 PRO A CA 1
ATOM 1565 C C . PRO A 1 221 ? 86.277 12.261 33.307 1.00 23.96 219 PRO A C 1
ATOM 1566 O O . PRO A 1 221 ? 86.497 12.447 34.509 1.00 24.18 219 PRO A O 1
ATOM 1570 N N . ARG A 1 222 ? 86.394 13.197 32.378 1.00 24.63 220 ARG A N 1
ATOM 1571 C CA . ARG A 1 222 ? 86.729 14.565 32.682 1.00 25.71 220 ARG A CA 1
ATOM 1572 C C . ARG A 1 222 ? 85.482 15.376 32.431 1.00 26.09 220 ARG A C 1
ATOM 1573 O O . ARG A 1 222 ? 84.528 14.898 31.776 1.00 26.01 220 ARG A O 1
ATOM 1581 N N . GLY A 1 223 ? 85.474 16.603 32.945 1.00 25.79 221 GLY A N 1
ATOM 1582 C CA . GLY A 1 223 ? 84.352 17.504 32.719 1.00 26.05 221 GLY A CA 1
ATOM 1583 C C . GLY A 1 223 ? 83.851 17.476 31.295 1.00 25.65 221 GLY A C 1
ATOM 1584 O O . GLY A 1 223 ? 82.679 17.237 31.062 1.00 26.42 221 GLY A O 1
ATOM 1585 N N . LYS A 1 224 ? 84.755 17.694 30.350 1.00 25.74 222 LYS A N 1
ATOM 1586 C CA . LYS A 1 224 ? 84.439 17.789 28.916 1.00 26.51 222 LYS A CA 1
ATOM 1587 C C . LYS A 1 224 ? 83.988 16.482 28.231 1.00 26.98 222 LYS A C 1
ATOM 1588 O O . LYS A 1 224 ? 83.451 16.532 27.135 1.00 27.45 222 LYS A O 1
ATOM 1594 N N . ASP A 1 225 ? 84.206 15.319 28.859 1.00 26.18 223 ASP A N 1
ATOM 1595 C CA . ASP A 1 225 ? 83.783 14.039 28.269 1.00 27.39 223 ASP A CA 1
ATOM 1596 C C . ASP A 1 225 ? 82.262 13.817 28.339 1.00 28.91 223 ASP A C 1
ATOM 1597 O O . ASP A 1 225 ? 81.701 12.999 27.584 1.00 29.33 223 ASP A O 1
ATOM 1602 N N . PHE A 1 226 ? 81.602 14.521 29.253 1.00 29.24 224 PHE A N 1
ATOM 1603 C CA . PHE A 1 226 ? 80.184 14.274 29.481 1.00 30.32 224 PHE A CA 1
ATOM 1604 C C . PHE A 1 226 ? 79.308 14.705 28.300 1.00 31.01 224 PHE A C 1
ATOM 1605 O O . PHE A 1 226 ? 78.534 13.887 27.796 1.00 32.21 224 PHE A O 1
ATOM 1613 N N . PRO A 1 227 ? 79.496 15.939 27.780 1.00 32.12 225 PRO A N 1
ATOM 1614 C CA . PRO A 1 227 ? 78.734 16.384 26.606 1.00 31.93 225 PRO A CA 1
ATOM 1615 C C . PRO A 1 227 ? 78.941 15.534 25.368 1.00 31.70 225 PRO A C 1
ATOM 1616 O O . PRO A 1 227 ? 78.013 15.343 24.560 1.00 32.06 225 PRO A O 1
ATOM 1620 N N . ARG A 1 228 ? 80.176 15.072 25.197 1.00 30.80 226 ARG A N 1
ATOM 1621 C CA . ARG A 1 228 ? 80.575 14.279 24.045 1.00 29.90 226 ARG A CA 1
ATOM 1622 C C . ARG A 1 228 ? 79.792 12.966 23.978 1.00 28.00 226 ARG A C 1
ATOM 1623 O O . ARG A 1 228 ? 79.421 12.514 22.913 1.00 27.34 226 ARG A O 1
ATOM 1631 N N . ARG A 1 229 ? 79.579 12.359 25.147 1.00 26.78 227 ARG A N 1
ATOM 1632 C CA . ARG A 1 229 ? 78.868 11.080 25.295 1.00 25.99 227 ARG A CA 1
ATOM 1633 C C . ARG A 1 229 ? 77.365 11.222 25.043 1.00 24.65 227 ARG A C 1
ATOM 1634 O O . ARG A 1 229 ? 76.689 10.249 24.699 1.00 23.88 227 ARG A O 1
ATOM 1642 N N . ASN A 1 230 ? 76.847 12.439 25.183 1.00 24.17 228 ASN A N 1
ATOM 1643 C CA . ASN A 1 230 ? 75.389 12.660 25.063 1.00 24.06 228 ASN A CA 1
ATOM 1644 C C . ASN A 1 230 ? 74.847 12.369 23.670 1.00 23.21 228 ASN A C 1
ATOM 1645 O O . ASN A 1 230 ? 73.689 11.972 23.521 1.00 22.36 228 ASN A O 1
ATOM 1650 N N . ARG A 1 231 ? 75.690 12.565 22.658 1.00 22.08 229 ARG A N 1
ATOM 1651 C CA . ARG A 1 231 ? 75.289 12.296 21.280 1.00 21.50 229 ARG A CA 1
ATOM 1652 C C . ARG A 1 231 ? 75.037 10.801 21.070 1.00 21.61 229 ARG A C 1
ATOM 1653 O O . ARG A 1 231 ? 74.316 10.403 20.142 1.00 21.97 229 ARG A O 1
ATOM 1661 N N . LEU A 1 232 ? 75.674 9.966 21.890 1.00 20.94 230 LEU A N 1
ATOM 1662 C CA . LEU A 1 232 ? 75.469 8.509 21.798 1.00 20.91 230 LEU A CA 1
ATOM 1663 C C . LEU A 1 232 ? 74.152 8.107 22.472 1.00 20.71 230 LEU A C 1
ATOM 1664 O O . LEU A 1 232 ? 73.498 7.165 22.042 1.00 20.85 230 LEU A O 1
ATOM 1669 N N . ILE A 1 233 ? 73.779 8.807 23.542 1.00 20.03 231 ILE A N 1
ATOM 1670 C CA . ILE A 1 233 ? 72.527 8.517 24.225 1.00 19.83 231 ILE A CA 1
ATOM 1671 C C . ILE A 1 233 ? 71.383 8.789 23.228 1.00 20.85 231 ILE A C 1
ATOM 1672 O O . ILE A 1 233 ? 70.528 7.934 23.010 1.00 20.32 231 ILE A O 1
ATOM 1677 N N . SER A 1 234 ? 71.403 9.970 22.594 1.00 20.15 232 SER A N 1
ATOM 1678 C CA . SER A 1 234 ? 70.367 10.330 21.639 1.00 20.39 232 SER A CA 1
ATOM 1679 C C . SER A 1 234 ? 70.527 9.512 20.367 1.00 19.75 232 SER A C 1
ATOM 1680 O O . SER A 1 234 ? 69.544 9.036 19.824 1.00 19.54 232 SER A O 1
ATOM 1683 N N . GLY A 1 235 ? 71.774 9.332 19.923 1.00 19.78 233 GLY A N 1
ATOM 1684 C CA . GLY A 1 235 ? 72.089 8.636 18.670 1.00 19.98 233 GLY A CA 1
ATOM 1685 C C . GLY A 1 235 ? 71.589 7.211 18.572 1.00 21.06 233 GLY A C 1
ATOM 1686 O O . GLY A 1 235 ? 71.146 6.773 17.500 1.00 20.30 233 GLY A O 1
ATOM 1687 N N . ALA A 1 236 ? 71.672 6.461 19.672 1.00 20.93 234 ALA A N 1
ATOM 1688 C CA . ALA A 1 236 ? 71.181 5.078 19.650 1.00 21.67 234 ALA A CA 1
ATOM 1689 C C . ALA A 1 236 ? 69.622 4.984 19.776 1.00 21.53 234 ALA A C 1
ATOM 1690 O O . ALA A 1 236 ? 69.017 3.957 19.472 1.00 21.85 234 ALA A O 1
ATOM 1692 N N . SER A 1 237 ? 68.983 6.067 20.195 1.00 22.30 235 SER A N 1
ATOM 1693 C CA . SER A 1 237 ? 67.556 6.055 20.546 1.00 22.77 235 SER A CA 1
ATOM 1694 C C . SER A 1 237 ? 66.645 6.274 19.341 1.00 23.41 235 SER A C 1
ATOM 1695 O O . SER A 1 237 ? 67.114 6.706 18.288 1.00 24.32 235 SER A O 1
ATOM 1698 N N . VAL A 1 238 ? 65.358 5.973 19.487 1.00 23.56 236 VAL A N 1
ATOM 1699 C CA . VAL A 1 238 ? 64.363 6.435 18.519 1.00 25.94 236 VAL A CA 1
ATOM 1700 C C . VAL A 1 238 ? 63.581 7.645 19.057 1.00 25.80 236 VAL A C 1
ATOM 1701 O O . VAL A 1 238 ? 62.556 8.050 18.492 1.00 27.87 236 VAL A O 1
ATOM 1705 N N . GLY A 1 239 ? 64.074 8.239 20.137 1.00 24.05 237 GLY A N 1
ATOM 1706 C CA . GLY A 1 239 ? 63.368 9.307 20.804 1.00 22.98 237 GLY A CA 1
ATOM 1707 C C . GLY A 1 239 ? 64.022 9.587 22.131 1.00 22.29 237 GLY A C 1
ATOM 1708 O O . GLY A 1 239 ? 64.557 8.673 22.763 1.00 20.21 237 GLY A O 1
ATOM 1709 N N . VAL A 1 240 ? 64.020 10.862 22.518 1.00 21.56 238 VAL A N 1
ATOM 1710 C CA . VAL A 1 240 ? 64.675 11.302 23.754 1.00 21.71 238 VAL A CA 1
ATOM 1711 C C . VAL A 1 240 ? 63.646 12.001 24.632 1.00 21.17 238 VAL A C 1
ATOM 1712 O O . VAL A 1 240 ? 63.084 13.032 24.232 1.00 21.17 238 VAL A O 1
ATOM 1716 N N . ALA A 1 241 ? 63.396 11.468 25.822 1.00 20.72 239 ALA A N 1
ATOM 1717 C CA . ALA A 1 241 ? 62.491 12.165 26.733 1.00 20.65 239 ALA A CA 1
ATOM 1718 C C . ALA A 1 241 ? 63.229 12.935 27.833 1.00 20.90 239 ALA A C 1
ATOM 1719 O O . ALA A 1 241 ? 64.025 12.357 28.568 1.00 20.92 239 ALA A O 1
ATOM 1721 N N . VAL A 1 242 ? 62.940 14.230 27.957 1.00 20.09 240 VAL A N 1
ATOM 1722 C CA . VAL A 1 242 ? 63.543 15.059 29.021 1.00 19.41 240 VAL A CA 1
ATOM 1723 C C . VAL A 1 242 ? 62.534 15.259 30.134 1.00 20.02 240 VAL A C 1
ATOM 1724 O O . VAL A 1 242 ? 61.465 15.791 29.892 1.00 20.68 240 VAL A O 1
ATOM 1728 N N . ILE A 1 243 ? 62.864 14.829 31.352 1.00 20.35 241 ILE A N 1
ATOM 1729 C CA . ILE A 1 243 ? 61.858 14.799 32.435 1.00 20.57 241 ILE A CA 1
ATOM 1730 C C . ILE A 1 243 ? 61.776 16.127 33.196 1.00 21.23 241 ILE A C 1
ATOM 1731 O O . ILE A 1 243 ? 60.678 16.577 33.517 1.00 22.30 241 ILE A O 1
ATOM 1736 N N . GLU A 1 244 ? 62.932 16.734 33.485 1.00 21.27 242 GLU A N 1
ATOM 1737 C CA . GLU A 1 244 ? 63.040 17.970 34.261 1.00 22.62 242 GLU A CA 1
ATOM 1738 C C . GLU A 1 244 ? 64.331 18.553 33.763 1.00 22.06 242 GLU A C 1
ATOM 1739 O O . GLU A 1 244 ? 65.209 17.803 33.414 1.00 22.69 242 GLU A O 1
ATOM 1745 N N . ALA A 1 245 ? 64.447 19.873 33.717 1.00 22.12 243 ALA A N 1
ATOM 1746 C CA . ALA A 1 245 ? 65.703 20.543 33.320 1.00 22.33 243 ALA A CA 1
ATOM 1747 C C . ALA A 1 245 ? 65.564 22.028 33.575 1.00 22.54 243 ALA A C 1
ATOM 1748 O O . ALA A 1 245 ? 64.705 22.689 32.988 1.00 21.80 243 ALA A O 1
ATOM 1750 N N . ALA A 1 246 ? 66.378 22.547 34.480 1.00 23.24 244 ALA A N 1
ATOM 1751 C CA . ALA A 1 246 ? 66.510 23.990 34.638 1.00 24.88 244 ALA A CA 1
ATOM 1752 C C . ALA A 1 246 ? 67.367 24.496 33.471 1.00 26.15 244 ALA A C 1
ATOM 1753 O O . ALA A 1 246 ? 68.009 23.703 32.787 1.00 25.93 244 ALA A O 1
ATOM 1755 N N . TYR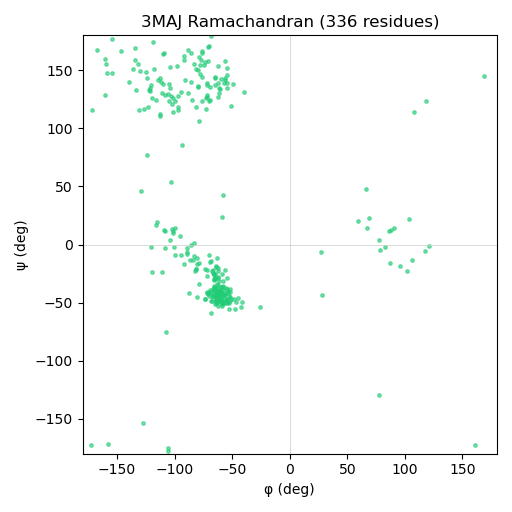 A 1 247 ? 67.397 25.805 33.246 1.00 27.31 245 TYR A N 1
ATOM 1756 C CA . TYR A 1 247 ? 68.372 26.371 32.321 1.00 29.26 245 TYR A CA 1
ATOM 1757 C C . TYR A 1 247 ? 69.784 25.831 32.669 1.00 30.04 245 TYR A C 1
ATOM 1758 O O . TYR A 1 247 ? 70.123 25.694 33.850 1.00 30.62 245 TYR A O 1
ATOM 1767 N N . ARG A 1 248 ? 70.568 25.478 31.649 1.00 29.91 246 ARG A N 1
ATOM 1768 C CA . ARG A 1 248 ? 71.949 25.002 31.799 1.00 31.27 246 ARG A CA 1
ATOM 1769 C C . ARG A 1 248 ? 72.065 23.553 32.246 1.00 30.77 246 ARG A C 1
ATOM 1770 O O . ARG A 1 248 ? 73.168 23.085 32.473 1.00 31.56 246 ARG A O 1
ATOM 1778 N N . SER A 1 249 ? 70.950 22.840 32.375 1.00 29.87 247 SER A N 1
ATOM 1779 C CA . SER A 1 249 ? 71.018 21.407 32.660 1.00 28.83 247 SER A CA 1
ATOM 1780 C C . SER A 1 249 ? 71.759 20.696 31.509 1.00 28.75 247 SER A C 1
ATOM 1781 O O . SER A 1 249 ? 71.483 20.966 30.338 1.00 28.21 247 SER A O 1
ATOM 1784 N N . GLY A 1 250 ? 72.695 19.801 31.841 1.00 28.58 248 GLY A N 1
ATOM 1785 C CA . GLY A 1 250 ? 73.374 18.964 30.823 1.00 28.42 248 GLY A CA 1
ATOM 1786 C C . GLY A 1 250 ? 72.424 18.094 29.998 1.00 28.83 248 GLY A C 1
ATOM 1787 O O . GLY A 1 250 ? 72.727 17.716 28.856 1.00 29.23 248 GLY A O 1
ATOM 1788 N N . SER A 1 251 ? 71.261 17.769 30.555 1.00 27.90 249 SER A N 1
ATOM 1789 C CA . SER A 1 251 ? 70.278 16.994 29.807 1.00 27.91 249 SER A CA 1
ATOM 1790 C C . SER A 1 251 ? 69.784 17.740 28.538 1.00 27.92 249 SER A C 1
ATOM 1791 O O . SER A 1 251 ? 69.400 17.109 27.569 1.00 28.70 249 SER A O 1
ATOM 1794 N N . LEU A 1 252 ? 69.775 19.071 28.554 1.00 27.08 250 LEU A N 1
ATOM 1795 C CA . LEU A 1 252 ? 69.385 19.840 27.381 1.00 27.08 250 LEU A CA 1
ATOM 1796 C C . LEU A 1 252 ? 70.405 19.700 26.245 1.00 27.59 250 LEU A C 1
ATOM 1797 O O . LEU A 1 252 ? 70.070 19.914 25.070 1.00 27.39 250 LEU A O 1
ATOM 1802 N N . ILE A 1 253 ? 71.645 19.340 26.596 1.00 26.95 251 ILE A N 1
ATOM 1803 C CA . ILE A 1 253 ? 72.635 18.980 25.579 1.00 27.03 251 ILE A CA 1
ATOM 1804 C C . ILE A 1 253 ? 72.203 17.709 24.818 1.00 26.71 251 ILE A C 1
ATOM 1805 O O . ILE A 1 253 ? 72.256 17.663 23.594 1.00 27.90 251 ILE A O 1
ATOM 1810 N N . THR A 1 254 ? 71.774 16.686 25.539 1.00 26.04 252 THR A N 1
ATOM 1811 C CA . THR A 1 254 ? 71.229 15.502 24.908 1.00 26.54 252 THR A CA 1
ATOM 1812 C C . THR A 1 254 ? 70.067 15.878 23.966 1.00 26.31 252 THR A C 1
ATOM 1813 O O . THR A 1 254 ? 69.990 15.354 22.848 1.00 25.42 252 THR A O 1
ATOM 1817 N N . ALA A 1 255 ? 69.201 16.795 24.407 1.00 25.23 253 ALA A N 1
ATOM 1818 C CA . ALA A 1 255 ? 68.049 17.243 23.591 1.00 25.26 253 ALA A CA 1
ATOM 1819 C C . ALA A 1 255 ? 68.501 17.903 22.303 1.00 25.00 253 ALA A C 1
ATOM 1820 O O . ALA A 1 255 ? 67.938 17.632 21.255 1.00 24.13 253 ALA A O 1
ATOM 1822 N N . ARG A 1 256 ? 69.538 18.744 22.401 1.00 26.21 254 ARG A N 1
ATOM 1823 C CA . ARG A 1 256 ? 70.129 19.444 21.257 1.00 27.36 254 ARG A CA 1
ATOM 1824 C C . ARG A 1 256 ? 70.786 18.496 20.266 1.00 27.06 254 ARG A C 1
ATOM 1825 O O . ARG A 1 256 ? 70.636 18.667 19.058 1.00 27.66 254 ARG A O 1
ATOM 1833 N N . ARG A 1 257 ? 71.533 17.515 20.765 1.00 26.32 255 ARG A N 1
ATOM 1834 C CA . ARG A 1 257 ? 72.055 16.449 19.905 1.00 26.02 255 ARG A CA 1
ATOM 1835 C C . ARG A 1 257 ? 70.913 15.701 19.224 1.00 25.37 255 ARG A C 1
ATOM 1836 O O . ARG A 1 257 ? 70.994 15.395 18.038 1.00 24.82 255 ARG A O 1
ATOM 1844 N N . ALA A 1 258 ? 69.855 15.408 19.979 1.00 24.28 256 ALA A N 1
ATOM 1845 C CA . ALA A 1 258 ? 68.736 14.635 19.451 1.00 24.69 256 ALA A CA 1
ATOM 1846 C C . ALA A 1 258 ? 68.134 15.374 18.252 1.00 25.35 256 ALA A C 1
ATOM 1847 O O . ALA A 1 258 ? 67.952 14.795 17.171 1.00 25.00 256 ALA A O 1
ATOM 1849 N N . ALA A 1 259 ? 67.862 16.665 18.443 1.00 25.76 257 ALA A N 1
ATOM 1850 C CA . ALA A 1 259 ? 67.362 17.514 17.353 1.00 26.77 257 ALA A CA 1
ATOM 1851 C C . ALA A 1 259 ? 68.297 17.558 16.134 1.00 26.72 257 ALA A C 1
ATOM 1852 O O . ALA A 1 259 ? 67.823 17.366 15.030 1.00 27.21 257 ALA A O 1
ATOM 1854 N N . ASP A 1 260 ? 69.603 17.780 16.322 1.00 27.32 258 ASP A N 1
ATOM 1855 C CA . ASP A 1 260 ? 70.580 17.710 15.204 1.00 27.54 258 ASP A CA 1
ATOM 1856 C C . ASP A 1 260 ? 70.509 16.394 14.439 1.00 26.61 258 ASP A C 1
ATOM 1857 O O . ASP A 1 260 ? 70.685 16.360 13.229 1.00 25.74 258 ASP A O 1
ATOM 1862 N N . GLN A 1 261 ? 70.332 15.296 15.165 1.00 25.73 259 GLN A N 1
ATOM 1863 C CA . GLN A 1 261 ? 70.307 13.964 14.553 1.00 24.94 259 GLN A CA 1
ATOM 1864 C C . GLN A 1 261 ? 68.946 13.619 13.916 1.00 24.99 259 GLN A C 1
ATOM 1865 O O . GLN A 1 261 ? 68.835 12.628 13.202 1.00 24.92 259 GLN A O 1
ATOM 1871 N N . GLY A 1 262 ? 67.919 14.419 14.191 1.00 24.31 260 GLY A N 1
ATOM 1872 C CA . GLY A 1 262 ? 66.571 14.158 13.652 1.00 24.25 260 GLY A CA 1
ATOM 1873 C C . GLY A 1 262 ? 65.713 13.229 14.538 1.00 24.05 260 GLY A C 1
ATOM 1874 O O . GLY A 1 262 ? 64.694 12.750 14.090 1.00 23.67 260 GLY A O 1
ATOM 1875 N N . ARG A 1 263 ? 66.134 12.961 15.777 1.00 22.95 261 ARG A N 1
ATOM 1876 C CA . ARG A 1 263 ? 65.320 12.173 16.727 1.00 22.67 261 ARG A CA 1
ATOM 1877 C C . ARG A 1 263 ? 64.220 13.034 17.315 1.00 22.65 261 ARG A C 1
ATOM 1878 O O . ARG A 1 263 ? 64.422 14.237 17.560 1.00 21.80 261 ARG A O 1
ATOM 1886 N N . GLU A 1 264 ? 63.074 12.426 17.598 1.00 22.06 262 GLU A N 1
ATOM 1887 C CA . GLU A 1 264 ? 61.986 13.179 18.199 1.00 22.06 262 GLU A CA 1
ATOM 1888 C C . GLU A 1 264 ? 62.367 13.475 19.649 1.00 21.28 262 GLU A C 1
ATOM 1889 O O . GLU A 1 264 ? 62.948 12.644 20.312 1.00 21.36 262 GLU A O 1
ATOM 1895 N N . VAL A 1 265 ? 62.079 14.676 20.116 1.00 20.07 263 VAL A N 1
ATOM 1896 C CA . VAL A 1 265 ? 62.352 15.046 21.496 1.00 20.45 263 VAL A CA 1
ATOM 1897 C C . VAL A 1 265 ? 61.013 15.202 22.217 1.00 19.74 263 VAL A C 1
ATOM 1898 O O . VAL A 1 265 ? 60.115 15.868 21.720 1.00 18.51 263 VAL A O 1
ATOM 1902 N N . PHE A 1 266 ? 60.894 14.565 23.383 1.00 19.86 264 PHE A N 1
ATOM 1903 C CA . PHE A 1 266 ? 59.715 14.632 24.244 1.00 19.61 264 PHE A CA 1
ATOM 1904 C C . PHE A 1 266 ? 60.092 15.362 25.537 1.00 20.46 264 PHE A C 1
ATOM 1905 O O . PHE A 1 266 ? 61.215 15.201 26.031 1.00 21.80 264 PHE A O 1
ATOM 1913 N N . ALA A 1 267 ? 59.184 16.168 26.078 1.00 19.79 265 ALA A N 1
ATOM 1914 C CA . ALA A 1 267 ? 59.467 16.898 27.305 1.00 19.31 265 ALA A CA 1
ATOM 1915 C C . ALA A 1 267 ? 58.260 16.891 28.195 1.00 18.75 265 ALA A C 1
ATOM 1916 O O . ALA A 1 267 ? 57.114 17.011 27.742 1.00 18.91 265 ALA A O 1
ATOM 1918 N N . VAL A 1 268 ? 58.513 16.733 29.477 1.00 18.51 266 VAL A N 1
ATOM 1919 C CA . VAL A 1 268 ? 57.448 16.714 30.448 1.00 17.85 266 VAL A CA 1
ATOM 1920 C C . VAL A 1 268 ? 57.212 18.171 30.862 1.00 18.48 266 VAL A C 1
ATOM 1921 O O . VAL A 1 268 ? 58.174 18.855 31.212 1.00 18.22 266 VAL A O 1
ATOM 1925 N N . PRO A 1 269 ? 55.945 18.635 30.838 1.00 17.87 267 PRO A N 1
ATOM 1926 C CA . PRO A 1 269 ? 55.650 20.047 31.161 1.00 18.04 267 PRO A CA 1
ATOM 1927 C C . PRO A 1 269 ? 55.721 20.291 32.670 1.00 18.49 267 PRO A C 1
ATOM 1928 O O . PRO A 1 269 ? 55.690 19.343 33.454 1.00 18.56 267 PRO A O 1
ATOM 1932 N N . GLY A 1 270 ? 55.789 21.551 33.073 1.00 18.70 268 GLY A N 1
ATOM 1933 C CA . GLY A 1 270 ? 55.662 21.911 34.494 1.00 18.78 268 GLY A CA 1
ATOM 1934 C C . GLY A 1 270 ? 55.148 23.337 34.579 1.00 19.55 268 GLY A C 1
ATOM 1935 O O . GLY A 1 270 ? 54.966 24.001 33.561 1.00 18.73 268 GLY A O 1
ATOM 1936 N N . SER A 1 271 ? 54.909 23.790 35.807 1.00 20.14 269 SER A N 1
ATOM 1937 C CA . SER A 1 271 ? 54.425 25.115 36.095 1.00 21.05 269 SER A CA 1
ATOM 1938 C C . SER A 1 271 ? 55.484 26.156 35.684 1.00 20.98 269 SER A C 1
ATOM 1939 O O . SER A 1 271 ? 56.684 25.918 35.844 1.00 20.38 269 SER A O 1
ATOM 1942 N N . PRO A 1 272 ? 55.046 27.313 35.154 1.00 21.99 270 PRO A N 1
ATOM 1943 C CA . PRO A 1 272 ? 55.960 28.426 34.812 1.00 22.96 270 PRO A CA 1
ATOM 1944 C C . PRO A 1 272 ? 56.816 28.843 35.981 1.00 24.06 270 PRO A C 1
ATOM 1945 O O . PRO A 1 272 ? 57.921 29.334 35.780 1.00 25.04 270 PRO A O 1
ATOM 1949 N N . LEU A 1 273 ? 56.319 28.671 37.200 1.00 25.08 271 LEU A N 1
ATOM 1950 C CA . LEU A 1 273 ? 57.124 29.027 38.389 1.00 26.67 271 LEU A CA 1
ATOM 1951 C C . LEU A 1 273 ? 58.167 27.992 38.816 1.00 26.73 271 LEU A C 1
ATOM 1952 O O . LEU A 1 273 ? 59.086 28.311 39.573 1.00 27.35 271 LEU A O 1
ATOM 1957 N N . ASP A 1 274 ? 58.026 26.765 38.326 1.00 26.16 272 ASP A N 1
ATOM 1958 C CA . ASP A 1 274 ? 58.937 25.673 38.648 1.00 26.44 272 ASP A CA 1
ATOM 1959 C C . ASP A 1 274 ? 60.303 25.843 37.941 1.00 26.18 272 ASP A C 1
ATOM 1960 O O . ASP A 1 274 ? 60.371 25.853 36.712 1.00 24.99 272 ASP A O 1
ATOM 1965 N N . PRO A 1 275 ? 61.399 26.010 38.722 1.00 26.72 273 PRO A N 1
ATOM 1966 C CA . PRO A 1 275 ? 62.666 26.250 38.037 1.00 26.52 273 PRO A CA 1
ATOM 1967 C C . PRO A 1 275 ? 63.115 25.038 37.251 1.00 25.72 273 PRO A C 1
ATOM 1968 O O . PRO A 1 275 ? 63.830 25.205 36.269 1.00 25.49 273 PRO A O 1
ATOM 1972 N N . ARG A 1 276 ? 62.668 23.837 37.641 1.00 24.49 274 ARG A N 1
ATOM 1973 C CA . ARG A 1 276 ? 63.079 22.600 36.948 1.00 23.87 274 ARG A CA 1
ATOM 1974 C C . ARG A 1 276 ? 62.226 22.349 35.704 1.00 23.36 274 ARG A C 1
ATOM 1975 O O . ARG A 1 276 ? 62.396 21.332 35.035 1.00 23.09 274 ARG A O 1
ATOM 1983 N N . ALA A 1 277 ? 61.296 23.261 35.418 1.00 21.37 275 ALA A N 1
ATOM 1984 C CA . ALA A 1 277 ? 60.451 23.136 34.227 1.00 21.39 275 ALA A CA 1
ATOM 1985 C C . ALA A 1 277 ? 60.838 24.176 33.164 1.00 20.87 275 ALA A C 1
ATOM 1986 O O . ALA A 1 277 ? 60.276 24.184 32.074 1.00 20.47 275 ALA A O 1
ATOM 1988 N N . ALA A 1 278 ? 61.794 25.047 33.485 1.00 20.39 276 ALA A N 1
ATOM 1989 C CA . ALA A 1 278 ? 62.182 26.114 32.547 1.00 20.17 276 ALA A CA 1
ATOM 1990 C C . ALA A 1 278 ? 62.724 25.533 31.232 1.00 19.77 276 ALA A C 1
ATOM 1991 O O . ALA A 1 278 ? 62.298 25.940 30.148 1.00 19.15 276 ALA A O 1
ATOM 1993 N N . GLY A 1 279 ? 63.649 24.580 31.331 1.00 19.19 277 GLY A N 1
ATOM 1994 C CA . GLY A 1 279 ? 64.244 23.986 30.145 1.00 19.53 277 GLY A CA 1
ATOM 1995 C C . GLY A 1 279 ? 63.293 23.108 29.361 1.00 19.71 277 GLY A C 1
ATOM 1996 O O . GLY A 1 279 ? 63.243 23.194 28.129 1.00 20.93 277 GLY A O 1
ATOM 1997 N N . THR A 1 280 ? 62.537 22.263 30.054 1.00 19.42 278 THR A N 1
ATOM 1998 C CA . THR A 1 280 ? 61.561 21.406 29.381 1.00 19.65 278 THR A CA 1
ATOM 1999 C C . THR A 1 280 ? 60.432 22.202 28.741 1.00 19.63 278 THR A C 1
ATOM 2000 O O . THR A 1 280 ? 60.043 21.912 27.604 1.00 20.10 278 THR A O 1
ATOM 2004 N N . ASN A 1 281 ? 59.898 23.201 29.454 1.00 17.90 279 ASN A N 1
ATOM 2005 C CA . ASN A 1 281 ? 58.857 24.070 28.870 1.00 17.71 279 ASN A CA 1
ATOM 2006 C C . ASN A 1 281 ? 59.352 24.794 27.641 1.00 17.58 279 ASN A C 1
ATOM 2007 O O . ASN A 1 281 ? 58.629 24.923 26.669 1.00 16.62 279 ASN A O 1
ATOM 2012 N N . ASP A 1 282 ? 60.600 25.249 27.686 1.00 17.41 280 ASP A N 1
ATOM 2013 C CA . ASP A 1 282 ? 61.190 25.881 26.518 1.00 18.91 280 ASP A CA 1
ATOM 2014 C C . ASP A 1 282 ? 61.365 24.933 25.321 1.00 17.69 280 ASP A C 1
ATOM 2015 O O . ASP A 1 282 ? 61.139 25.335 24.178 1.00 17.34 280 ASP A O 1
ATOM 2020 N N . LEU A 1 283 ? 61.761 23.691 25.591 1.00 17.06 281 LEU A N 1
ATOM 2021 C CA . LEU A 1 283 ? 61.839 22.655 24.537 1.00 17.17 281 LEU A CA 1
ATOM 2022 C C . LEU A 1 283 ? 60.508 22.544 23.842 1.00 16.19 281 LEU A C 1
ATOM 2023 O O . LEU A 1 283 ? 60.430 22.532 22.608 1.00 15.84 281 LEU A O 1
ATOM 2028 N N . ILE A 1 284 ? 59.439 22.473 24.625 1.00 15.63 282 ILE A N 1
ATOM 2029 C CA . ILE A 1 284 ? 58.114 22.423 24.016 1.00 15.95 282 ILE A CA 1
ATOM 2030 C C . ILE A 1 284 ? 57.832 23.662 23.154 1.00 16.65 282 ILE A C 1
ATOM 2031 O O . ILE A 1 284 ? 57.378 23.521 22.014 1.00 16.05 282 ILE A O 1
ATOM 2036 N N . LYS A 1 285 ? 58.098 24.866 23.676 1.00 17.36 283 LYS A N 1
ATOM 2037 C CA . LYS A 1 285 ? 57.891 26.081 22.898 1.00 18.87 283 LYS A CA 1
ATOM 2038 C C . LYS A 1 285 ? 58.588 25.990 21.537 1.00 19.71 283 LYS A C 1
ATOM 2039 O O . LYS A 1 285 ? 58.087 26.544 20.539 1.00 19.46 283 LYS A O 1
ATOM 2045 N N . GLN A 1 286 ? 59.775 25.376 21.535 1.00 20.30 284 GLN A N 1
ATOM 2046 C CA . GLN A 1 286 ? 60.615 25.277 20.333 1.00 22.30 284 GLN A CA 1
ATOM 2047 C C . GLN A 1 286 ? 60.261 24.061 19.442 1.00 22.07 284 GLN A C 1
ATOM 2048 O O . GLN A 1 286 ? 60.894 23.858 18.414 1.00 22.87 284 GLN A O 1
ATOM 2054 N N . GLY A 1 287 ? 59.272 23.257 19.836 1.00 20.80 285 GLY A N 1
ATOM 2055 C CA . GLY A 1 287 ? 58.785 22.182 18.974 1.00 20.18 285 GLY A CA 1
ATOM 2056 C C . GLY A 1 287 ? 58.862 20.764 19.520 1.00 19.86 285 GLY A C 1
ATOM 2057 O O . GLY A 1 287 ? 58.401 19.837 18.860 1.00 19.05 285 GLY A O 1
ATOM 2058 N N . ALA A 1 288 ? 59.391 20.568 20.737 1.00 18.55 286 ALA A N 1
ATOM 2059 C CA . ALA A 1 288 ? 59.404 19.222 21.280 1.00 18.39 286 ALA A CA 1
ATOM 2060 C C . ALA A 1 288 ? 57.973 18.823 21.632 1.00 18.58 286 ALA A C 1
ATOM 2061 O O . ALA A 1 288 ? 57.116 19.681 21.801 1.00 17.58 286 ALA A O 1
ATOM 2063 N N . THR A 1 289 ? 57.730 17.517 21.696 1.00 18.64 287 THR A N 1
ATOM 2064 C CA . THR A 1 289 ? 56.411 16.946 21.934 1.00 18.95 287 THR A CA 1
ATOM 2065 C C . THR A 1 289 ? 56.140 16.896 23.433 1.00 19.49 287 THR A C 1
ATOM 2066 O O . THR A 1 289 ? 56.930 16.328 24.199 1.00 19.77 287 THR A O 1
ATOM 2070 N N . LEU A 1 290 ? 55.036 17.503 23.857 1.00 18.58 288 LEU A N 1
ATOM 2071 C CA . LEU A 1 290 ? 54.670 17.505 25.274 1.00 18.62 288 LEU A CA 1
ATOM 2072 C C . LEU A 1 290 ? 54.188 16.095 25.688 1.00 18.49 288 LEU A C 1
ATOM 2073 O O . LEU A 1 290 ? 53.326 15.519 25.041 1.00 17.92 288 LEU A O 1
ATOM 2078 N N . ILE A 1 291 ? 54.744 15.537 26.756 1.00 18.75 289 ILE A N 1
ATOM 2079 C CA . ILE A 1 291 ? 54.262 14.223 27.196 1.00 19.97 289 ILE A CA 1
ATOM 2080 C C . ILE A 1 291 ? 53.820 14.277 28.637 1.00 20.57 289 ILE A C 1
ATOM 2081 O O . ILE A 1 291 ? 54.418 14.987 29.471 1.00 20.42 289 ILE A O 1
ATOM 2086 N N . THR A 1 292 ? 52.764 13.544 28.937 1.00 20.53 290 THR A N 1
ATOM 2087 C CA . THR A 1 292 ? 52.368 13.372 30.312 1.00 21.73 290 THR A CA 1
ATOM 2088 C C . THR A 1 292 ? 52.391 11.892 30.672 1.00 22.49 290 THR A C 1
ATOM 2089 O O . THR A 1 292 ? 52.140 11.551 31.807 1.00 22.51 290 THR A O 1
ATOM 2093 N N . SER A 1 293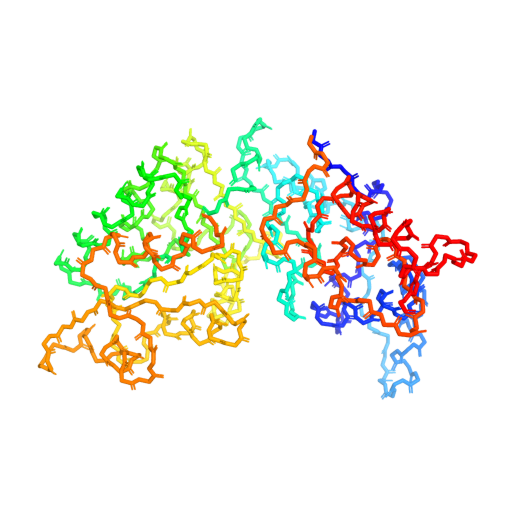 ? 52.706 11.025 29.708 1.00 23.32 291 SER A N 1
ATOM 2094 C CA . SER A 1 293 ? 52.779 9.585 29.992 1.00 24.09 291 SER A CA 1
ATOM 2095 C C . SER A 1 293 ? 53.436 8.804 28.852 1.00 23.09 291 SER A C 1
ATOM 2096 O O . SER A 1 293 ? 53.658 9.342 27.753 1.00 21.91 291 SER A O 1
ATOM 2099 N N . ALA A 1 294 ? 53.789 7.545 29.129 1.00 22.03 292 ALA A N 1
ATOM 2100 C CA . ALA A 1 294 ? 54.478 6.726 28.150 1.00 20.30 292 ALA A CA 1
ATOM 2101 C C . ALA A 1 294 ? 53.693 6.590 26.869 1.00 19.96 292 ALA A C 1
ATOM 2102 O O . ALA A 1 294 ? 54.311 6.482 25.807 1.00 19.46 292 ALA A O 1
ATOM 2104 N N . SER A 1 295 ? 52.352 6.603 26.950 1.00 18.66 293 SER A N 1
ATOM 2105 C CA . SER A 1 295 ? 51.522 6.393 25.751 1.00 19.34 293 SER A CA 1
ATOM 2106 C C . SER A 1 295 ? 51.763 7.498 24.682 1.00 19.73 293 SER A C 1
ATOM 2107 O O . SER A 1 295 ? 51.663 7.237 23.475 1.00 19.94 293 SER A O 1
ATOM 2110 N N . ASP A 1 296 ? 52.087 8.712 25.123 1.00 19.02 294 ASP A N 1
ATOM 2111 C CA . ASP A 1 296 ? 52.385 9.836 24.180 1.00 20.28 294 ASP A CA 1
ATOM 2112 C C . ASP A 1 296 ? 53.634 9.491 23.374 1.00 20.95 294 ASP A C 1
ATOM 2113 O O . ASP A 1 296 ? 53.697 9.751 22.169 1.00 21.78 294 ASP A O 1
ATOM 2118 N N . ILE A 1 297 ? 54.618 8.855 24.010 1.00 19.73 295 ILE A N 1
ATOM 2119 C CA . ILE A 1 297 ? 55.803 8.447 23.282 1.00 20.11 295 ILE A CA 1
ATOM 2120 C C . ILE A 1 297 ? 55.500 7.243 22.366 1.00 20.99 295 ILE A C 1
ATOM 2121 O O . ILE A 1 297 ? 55.888 7.234 21.179 1.00 21.04 295 ILE A O 1
ATOM 2126 N N . VAL A 1 298 ? 54.818 6.223 22.908 1.00 20.56 296 VAL A N 1
ATOM 2127 C CA . VAL A 1 298 ? 54.548 5.016 22.134 1.00 21.17 296 VAL A CA 1
ATOM 2128 C C . VAL A 1 298 ? 53.761 5.352 20.868 1.00 22.49 296 VAL A C 1
ATOM 2129 O O . VAL A 1 298 ? 54.044 4.816 19.787 1.00 22.81 296 VAL A O 1
ATOM 2133 N N . GLU A 1 299 ? 52.764 6.216 21.002 1.00 23.56 297 GLU A N 1
ATOM 2134 C CA . GLU A 1 299 ? 51.969 6.647 19.847 1.00 26.48 297 GLU A CA 1
ATOM 2135 C C . GLU A 1 299 ? 52.808 7.410 18.818 1.00 26.57 297 GLU A C 1
ATOM 2136 O O . GLU A 1 299 ? 52.603 7.257 17.615 1.00 26.15 297 GLU A O 1
ATOM 2142 N N . ALA A 1 300 ? 53.750 8.217 19.297 1.00 26.63 298 ALA A N 1
ATOM 2143 C CA . ALA A 1 300 ? 54.588 8.999 18.410 1.00 27.99 298 ALA A CA 1
ATOM 2144 C C . ALA A 1 300 ? 55.554 8.125 17.605 1.00 28.92 298 ALA A C 1
ATOM 2145 O O . ALA A 1 300 ? 55.754 8.372 16.429 1.00 28.31 298 ALA A O 1
ATOM 2147 N N . VAL A 1 301 ? 56.152 7.116 18.238 1.00 30.21 299 VAL A N 1
ATOM 2148 C CA . VAL A 1 301 ? 57.194 6.341 17.584 1.00 32.15 299 VAL A CA 1
ATOM 2149 C C . VAL A 1 301 ? 56.691 5.075 16.894 1.00 35.01 299 VAL A C 1
ATOM 2150 O O . VAL A 1 301 ? 57.457 4.443 16.171 1.00 34.82 299 VAL A O 1
ATOM 2154 N N . ALA A 1 302 ? 55.422 4.715 17.118 1.00 38.17 300 ALA A N 1
ATOM 2155 C CA . ALA A 1 302 ? 54.788 3.537 16.484 1.00 42.07 300 ALA A CA 1
ATOM 2156 C C . ALA A 1 302 ? 55.102 3.513 14.977 1.00 44.86 300 ALA A C 1
ATOM 2157 O O . ALA A 1 302 ? 55.546 2.488 14.427 1.00 45.57 300 ALA A O 1
ATOM 2159 N N . SER A 1 303 ? 54.873 4.667 14.345 1.00 47.82 301 SER A N 1
ATOM 2160 C CA . SER A 1 303 ? 55.287 4.991 12.978 1.00 50.81 301 SER A CA 1
ATOM 2161 C C . SER A 1 303 ? 56.528 4.220 12.480 1.00 52.49 301 SER A C 1
ATOM 2162 O O . SER A 1 303 ? 56.490 3.559 11.426 1.00 52.94 301 SER A O 1
ATOM 2165 N N . ILE A 1 304 ? 57.616 4.295 13.247 1.00 54.23 302 ILE A N 1
ATOM 2166 C CA . ILE A 1 304 ? 58.882 3.659 12.869 1.00 56.08 302 ILE A CA 1
ATOM 2167 C C . ILE A 1 304 ? 59.212 2.414 13.725 1.00 56.80 302 ILE A C 1
ATOM 2168 O O . ILE A 1 304 ? 59.047 1.274 13.263 1.00 57.23 302 ILE A O 1
ATOM 2173 N N . LEU A 1 305 ? 59.652 2.639 14.966 1.00 57.70 303 LEU A N 1
ATOM 2174 C CA . LEU A 1 305 ? 60.108 1.567 15.873 1.00 57.98 303 LEU A CA 1
ATOM 2175 C C . LEU A 1 305 ? 58.981 0.663 16.364 1.00 58.20 303 LEU A C 1
ATOM 2176 O O . LEU A 1 305 ? 58.709 0.607 17.567 1.00 58.52 303 LEU A O 1
ATOM 2178 N N . GLU A 1 322 ? 67.519 -13.655 10.000 1.00 49.91 320 GLU A N 1
ATOM 2179 C CA . GLU A 1 322 ? 66.628 -12.685 9.376 1.00 49.92 320 GLU A CA 1
ATOM 2180 C C . GLU A 1 322 ? 67.382 -11.734 8.436 1.00 49.73 320 GLU A C 1
ATOM 2181 O O . GLU A 1 322 ? 68.230 -10.946 8.878 1.00 50.06 320 GLU A O 1
ATOM 2183 N N . GLY A 1 323 ? 67.085 -11.841 7.138 1.00 49.36 321 GLY A N 1
ATOM 2184 C CA . GLY A 1 323 ? 67.535 -10.872 6.129 1.00 48.36 321 GLY A CA 1
ATOM 2185 C C . GLY A 1 323 ? 66.428 -9.892 5.748 1.00 47.94 321 GLY A C 1
ATOM 2186 O O . GLY A 1 323 ? 66.570 -9.119 4.793 1.00 47.90 321 GLY A O 1
ATOM 2187 N N . GLU A 1 324 ? 65.334 -9.922 6.514 1.00 47.13 322 GLU A N 1
ATOM 2188 C CA . GLU A 1 324 ? 64.132 -9.117 6.264 1.00 46.41 322 GLU A CA 1
ATOM 2189 C C . GLU A 1 324 ? 64.309 -7.650 6.670 1.00 45.55 322 GLU A C 1
ATOM 2190 O O . GLU A 1 324 ? 64.632 -7.361 7.820 1.00 45.32 322 GLU A O 1
ATOM 2196 N N . PRO A 1 325 ? 64.100 -6.721 5.716 1.00 44.82 323 PRO A N 1
ATOM 2197 C CA . PRO A 1 325 ? 64.239 -5.285 5.980 1.00 44.25 323 PRO A CA 1
ATOM 2198 C C . PRO A 1 325 ? 63.145 -4.741 6.903 1.00 43.84 323 PRO A C 1
ATOM 2199 O O . PRO A 1 325 ? 61.963 -5.072 6.739 1.00 43.61 323 PRO A O 1
ATOM 2203 N N . ASP A 1 326 ? 63.558 -3.927 7.873 1.00 43.22 324 ASP A N 1
ATOM 2204 C CA . ASP A 1 326 ? 62.638 -3.256 8.793 1.00 42.58 324 ASP A CA 1
ATOM 2205 C C . ASP A 1 326 ? 62.161 -1.909 8.248 1.00 41.73 324 ASP A C 1
ATOM 2206 O O . ASP A 1 326 ? 62.726 -1.381 7.291 1.00 41.17 324 ASP A O 1
ATOM 2211 N N . THR A 1 327 ? 61.134 -1.349 8.890 1.00 40.56 325 THR A N 1
ATOM 2212 C CA . THR A 1 327 ? 60.633 -0.012 8.572 1.00 39.67 325 THR A CA 1
ATOM 2213 C C . THR A 1 327 ? 61.762 1.011 8.547 1.00 39.28 325 THR A C 1
ATOM 2214 O O . THR A 1 327 ? 62.455 1.217 9.551 1.00 39.07 325 THR A O 1
ATOM 2218 N N . GLY A 1 328 ? 61.943 1.631 7.384 1.00 38.81 326 GLY A N 1
ATOM 2219 C CA . GLY A 1 328 ? 62.928 2.690 7.205 1.00 38.28 326 GLY A CA 1
ATOM 2220 C C . GLY A 1 328 ? 64.190 2.217 6.507 1.00 37.77 326 GLY A C 1
ATOM 2221 O O . GLY A 1 328 ? 64.916 3.026 5.914 1.00 38.02 326 GLY A O 1
ATOM 2222 N N . ASP A 1 329 ? 64.453 0.912 6.578 1.00 37.06 327 ASP A N 1
ATOM 2223 C CA . ASP A 1 329 ? 65.701 0.347 6.059 1.00 36.63 327 ASP A CA 1
ATOM 2224 C C . ASP A 1 329 ? 65.875 0.641 4.567 1.00 36.35 327 ASP A C 1
ATOM 2225 O O . ASP A 1 329 ? 66.898 1.185 4.158 1.00 36.27 327 ASP A O 1
ATOM 2230 N N . ARG A 1 330 ? 64.862 0.301 3.771 1.00 36.07 328 ARG A N 1
ATOM 2231 C CA . ARG A 1 330 ? 64.871 0.546 2.326 1.00 35.85 328 ARG A CA 1
ATOM 2232 C C . ARG A 1 330 ? 65.117 2.020 1.992 1.00 35.66 328 ARG A C 1
ATOM 2233 O O . ARG A 1 330 ? 65.955 2.341 1.151 1.00 35.58 328 ARG A O 1
ATOM 2241 N N . THR A 1 331 ? 64.405 2.905 2.685 1.00 35.67 329 THR A N 1
ATOM 2242 C CA . THR A 1 331 ? 64.526 4.347 2.487 1.00 35.70 329 THR A CA 1
ATOM 2243 C C . THR A 1 331 ? 65.939 4.851 2.830 1.00 35.42 329 THR A C 1
ATOM 2244 O O . THR A 1 331 ? 66.522 5.643 2.076 1.00 35.16 329 THR A O 1
ATOM 2248 N N . ARG A 1 332 ? 66.491 4.371 3.949 1.00 35.08 330 ARG A N 1
ATOM 2249 C CA . ARG A 1 332 ? 67.844 4.746 4.377 1.00 35.28 330 ARG A CA 1
ATOM 2250 C C . ARG A 1 332 ? 68.951 4.242 3.431 1.00 34.96 330 ARG A C 1
ATOM 2251 O O . ARG A 1 332 ? 69.943 4.951 3.209 1.00 34.99 330 ARG A O 1
ATOM 2259 N N . ILE A 1 333 ? 68.790 3.038 2.875 1.00 34.55 331 ILE A N 1
ATOM 2260 C CA . ILE A 1 333 ? 69.773 2.529 1.895 1.00 34.38 331 ILE A CA 1
ATOM 2261 C C . ILE A 1 333 ? 69.723 3.342 0.605 1.00 34.58 331 ILE A C 1
ATOM 2262 O O . ILE A 1 333 ? 70.755 3.805 0.127 1.00 35.06 331 ILE A O 1
ATOM 2267 N N . LEU A 1 334 ? 68.516 3.545 0.075 1.00 34.50 332 LEU A N 1
ATOM 2268 C CA . LEU A 1 334 ? 68.311 4.351 -1.131 1.00 34.39 332 LEU A CA 1
ATOM 2269 C C . LEU A 1 334 ? 68.966 5.735 -1.011 1.00 34.48 332 LEU A C 1
ATOM 2270 O O . LEU A 1 334 ? 69.584 6.221 -1.960 1.00 34.29 332 LEU A O 1
ATOM 2275 N N . ALA A 1 335 ? 68.844 6.341 0.172 1.00 34.54 333 ALA A N 1
ATOM 2276 C CA . ALA A 1 335 ? 69.383 7.665 0.454 1.00 34.58 333 ALA A CA 1
ATOM 2277 C C . ALA A 1 335 ? 70.908 7.704 0.409 1.00 34.88 333 ALA A C 1
ATOM 2278 O O . ALA A 1 335 ? 71.492 8.734 0.086 1.00 34.99 333 ALA A O 1
ATOM 2280 N N . LEU A 1 336 ? 71.551 6.590 0.749 1.00 35.06 334 LEU A N 1
ATOM 2281 C CA . LEU A 1 336 ? 73.006 6.505 0.711 1.00 35.10 334 LEU A CA 1
ATOM 2282 C C . LEU A 1 336 ? 73.539 6.189 -0.684 1.00 35.40 334 LEU A C 1
ATOM 2283 O O . LEU A 1 336 ? 74.742 6.239 -0.922 1.00 35.23 334 LEU A O 1
ATOM 2288 N N . LEU A 1 337 ? 72.645 5.848 -1.602 1.00 35.60 335 LEU A N 1
ATOM 2289 C CA . LEU A 1 337 ? 73.054 5.572 -2.969 1.00 35.68 335 LEU A CA 1
ATOM 2290 C C . LEU A 1 337 ? 72.976 6.841 -3.793 1.00 35.77 335 LEU A C 1
ATOM 2291 O O . LEU A 1 337 ? 72.329 7.805 -3.396 1.00 35.69 335 LEU A O 1
ATOM 2296 N N . GLY A 1 338 ? 73.650 6.834 -4.935 1.00 35.86 336 GLY A N 1
ATOM 2297 C CA . GLY A 1 338 ? 73.708 7.988 -5.825 1.00 36.15 336 GLY A CA 1
ATOM 2298 C C . GLY A 1 338 ? 74.397 7.582 -7.111 1.00 36.26 336 GLY A C 1
ATOM 2299 O O . GLY A 1 338 ? 74.684 6.398 -7.312 1.00 36.53 336 GLY A O 1
ATOM 2300 N N . PRO A 1 339 ? 74.676 8.558 -7.973 1.00 36.23 337 PRO A N 1
ATOM 2301 C CA . PRO A 1 339 ? 75.253 8.286 -9.293 1.00 36.28 337 PRO A CA 1
ATOM 2302 C C . PRO A 1 339 ? 76.697 7.773 -9.233 1.00 36.23 337 PRO A C 1
ATOM 2303 O O . PRO A 1 339 ? 77.219 7.261 -10.226 1.00 36.35 337 PRO A O 1
ATOM 2305 N N . SER A 1 340 ? 77.326 7.911 -8.066 1.00 36.34 338 SER A N 1
ATOM 2306 C CA . SER A 1 340 ? 78.704 7.466 -7.843 1.00 36.15 338 SER A CA 1
ATOM 2307 C C . SER A 1 340 ? 78.764 6.146 -7.053 1.00 35.90 338 SER A C 1
ATOM 2308 O O . SER A 1 340 ? 78.168 6.041 -5.976 1.00 35.99 338 SER A O 1
ATOM 2310 N N . PRO A 1 341 ? 79.504 5.144 -7.577 1.00 35.50 339 PRO A N 1
ATOM 2311 C CA . PRO A 1 341 ? 79.570 3.804 -6.985 1.00 35.09 339 PRO A CA 1
ATOM 2312 C C . PRO A 1 341 ? 80.051 3.779 -5.519 1.00 34.77 339 PRO A C 1
ATOM 2313 O O . PRO A 1 341 ? 80.971 4.515 -5.165 1.00 34.56 339 PRO A O 1
ATOM 2317 N N . VAL A 1 342 ? 79.409 2.946 -4.696 1.00 34.25 340 VAL A N 1
ATOM 2318 C CA . VAL A 1 342 ? 79.822 2.687 -3.304 1.00 34.50 340 VAL A CA 1
ATOM 2319 C C . VAL A 1 342 ? 79.854 1.182 -3.007 1.00 34.54 340 VAL A C 1
ATOM 2320 O O . VAL A 1 342 ? 79.136 0.404 -3.647 1.00 34.66 340 VAL A O 1
ATOM 2324 N N . GLY A 1 343 ? 80.661 0.782 -2.025 1.00 34.47 341 GLY A N 1
ATOM 2325 C CA . GLY A 1 343 ? 80.760 -0.626 -1.623 1.00 34.55 341 GLY A CA 1
ATOM 2326 C C . GLY A 1 343 ? 79.641 -1.041 -0.687 1.00 34.86 341 GLY A C 1
ATOM 2327 O O . GLY A 1 343 ? 79.113 -0.212 0.070 1.00 34.80 341 GLY A O 1
ATOM 2328 N N . ILE A 1 344 ? 79.266 -2.318 -0.726 1.00 34.62 342 ILE A N 1
ATOM 2329 C CA . ILE A 1 344 ? 78.334 -2.845 0.270 1.00 35.30 342 ILE A CA 1
ATOM 2330 C C . ILE A 1 344 ? 78.909 -2.653 1.697 1.00 34.83 342 ILE A C 1
ATOM 2331 O O . ILE A 1 344 ? 78.150 -2.349 2.618 1.00 34.70 342 ILE A O 1
ATOM 2336 N N . ASP A 1 345 ? 80.234 -2.794 1.849 1.00 34.12 343 ASP A N 1
ATOM 2337 C CA . ASP A 1 345 ? 80.960 -2.474 3.098 1.00 34.27 343 ASP A CA 1
ATOM 2338 C C . ASP A 1 345 ? 80.607 -1.073 3.598 1.00 33.08 343 ASP A C 1
ATOM 2339 O O . ASP A 1 345 ? 80.319 -0.889 4.788 1.00 32.15 343 ASP A O 1
ATOM 2344 N N . ASP A 1 346 ? 80.635 -0.103 2.677 1.00 31.59 344 ASP A N 1
ATOM 2345 C CA . ASP A 1 346 ? 80.390 1.303 2.996 1.00 30.90 344 ASP A CA 1
ATOM 2346 C C . ASP A 1 346 ? 78.971 1.514 3.489 1.00 30.30 344 ASP A C 1
ATOM 2347 O O . ASP A 1 346 ? 78.745 2.255 4.444 1.00 29.23 344 ASP A O 1
ATOM 2352 N N . LEU A 1 347 ? 78.021 0.869 2.814 1.00 29.72 345 LEU A N 1
ATOM 2353 C CA . LEU A 1 347 ? 76.619 0.992 3.157 1.00 29.76 345 LEU A CA 1
ATOM 2354 C C . LEU A 1 347 ? 76.336 0.446 4.555 1.00 29.84 345 LEU A C 1
ATOM 2355 O O . LEU A 1 347 ? 75.592 1.068 5.309 1.00 30.06 345 LEU A O 1
ATOM 2360 N N . ILE A 1 348 ? 76.938 -0.701 4.885 1.00 29.65 346 ILE A N 1
ATOM 2361 C CA . ILE A 1 348 ? 76.825 -1.320 6.217 1.00 29.43 346 ILE A CA 1
ATOM 2362 C C . ILE A 1 348 ? 77.419 -0.410 7.302 1.00 29.05 346 ILE A C 1
ATOM 2363 O O . ILE A 1 348 ? 76.770 -0.124 8.318 1.00 29.00 346 ILE A O 1
ATOM 2368 N N . ARG A 1 349 ? 78.665 0.017 7.086 1.00 28.18 347 ARG A N 1
ATOM 2369 C CA . ARG A 1 349 ? 79.358 0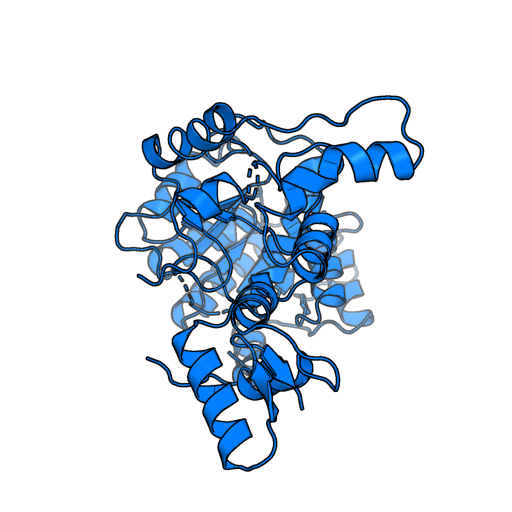.937 8.001 1.00 27.57 347 ARG A CA 1
ATOM 2370 C C . ARG A 1 349 ? 78.575 2.238 8.228 1.00 27.38 347 ARG A C 1
ATOM 2371 O O . ARG A 1 349 ? 78.492 2.721 9.367 1.00 26.05 347 ARG A O 1
ATOM 2379 N N . LEU A 1 350 ? 78.015 2.800 7.144 1.00 26.94 348 LEU A N 1
ATOM 2380 C CA . LEU A 1 350 ? 77.303 4.078 7.218 1.00 28.13 348 LEU A CA 1
ATOM 2381 C C . LEU A 1 350 ? 75.846 4.016 7.720 1.00 28.34 348 LEU A C 1
ATOM 2382 O O . LEU A 1 350 ? 75.312 5.030 8.192 1.00 29.66 348 LEU A O 1
ATOM 2387 N N . SER A 1 351 ? 75.208 2.849 7.631 1.00 28.25 349 SER A N 1
ATOM 2388 C CA . SER A 1 351 ? 73.780 2.714 7.992 1.00 28.01 349 SER A CA 1
ATOM 2389 C C . SER A 1 351 ? 73.552 1.900 9.250 1.00 27.54 349 SER A C 1
ATOM 2390 O O . SER A 1 351 ? 72.514 2.022 9.882 1.00 27.07 349 SER A O 1
ATOM 2393 N N . GLY A 1 352 ? 74.503 1.036 9.597 1.00 27.33 350 GLY A N 1
ATOM 2394 C CA . GLY A 1 352 ? 74.360 0.180 10.786 1.00 27.46 350 GLY A CA 1
ATOM 2395 C C . GLY A 1 352 ? 73.467 -1.033 10.597 1.00 27.41 350 GLY A C 1
ATOM 2396 O O . GLY A 1 352 ? 73.335 -1.853 11.488 1.00 27.21 350 GLY A O 1
ATOM 2397 N N . ILE A 1 353 ? 72.857 -1.123 9.420 1.00 28.06 351 ILE A N 1
ATOM 2398 C CA . ILE A 1 353 ? 71.942 -2.189 9.036 1.00 29.03 351 ILE A CA 1
ATOM 2399 C C . ILE A 1 353 ? 72.720 -3.509 8.802 1.00 29.69 351 ILE A C 1
ATOM 2400 O O . ILE A 1 353 ? 73.807 -3.510 8.190 1.00 29.98 351 ILE A O 1
ATOM 2405 N N . SER A 1 354 ? 72.183 -4.626 9.284 1.00 29.62 352 SER A N 1
ATOM 2406 C CA . SER A 1 354 ? 72.873 -5.923 9.137 1.00 29.85 352 SER A CA 1
ATOM 2407 C C . SER A 1 354 ? 73.223 -6.221 7.653 1.00 29.80 352 SER A C 1
ATOM 2408 O O . SER A 1 354 ? 72.476 -5.815 6.754 1.00 29.71 352 SER A O 1
ATOM 2411 N N . PRO A 1 355 ? 74.366 -6.906 7.400 1.00 29.52 353 PRO A N 1
ATOM 2412 C CA . PRO A 1 355 ? 74.771 -7.347 6.060 1.00 29.50 353 PRO A CA 1
ATOM 2413 C C . PRO A 1 355 ? 73.680 -8.050 5.267 1.00 29.78 353 PRO A C 1
ATOM 2414 O O . PRO A 1 355 ? 73.493 -7.742 4.071 1.00 29.78 353 PRO A O 1
ATOM 2418 N N . ALA A 1 356 ? 72.980 -8.992 5.908 1.00 29.11 354 ALA A N 1
ATOM 2419 C CA . ALA A 1 356 ? 71.901 -9.736 5.239 1.00 28.85 354 ALA A CA 1
ATOM 2420 C C . ALA A 1 356 ? 70.781 -8.825 4.717 1.00 28.67 354 ALA A C 1
ATOM 2421 O O . ALA A 1 356 ? 70.281 -9.016 3.590 1.00 28.52 354 ALA A O 1
ATOM 2423 N N . VAL A 1 357 ? 70.412 -7.820 5.515 1.00 28.60 355 VAL A N 1
ATOM 2424 C CA . VAL A 1 357 ? 69.325 -6.891 5.164 1.00 28.35 355 VAL A CA 1
ATOM 2425 C C . VAL A 1 357 ? 69.724 -5.942 4.037 1.00 28.75 355 VAL A C 1
ATOM 2426 O O . VAL A 1 357 ? 68.934 -5.689 3.132 1.00 29.53 355 VAL A O 1
ATOM 2430 N N . VAL A 1 358 ? 70.950 -5.427 4.091 1.00 29.31 356 VAL A N 1
ATOM 2431 C CA . VAL A 1 358 ? 71.504 -4.581 3.015 1.00 29.55 356 VAL A CA 1
ATOM 2432 C C . VAL A 1 358 ? 71.556 -5.346 1.687 1.00 30.21 356 VAL A C 1
ATOM 2433 O O . VAL A 1 358 ? 71.170 -4.813 0.633 1.00 29.74 356 VAL A O 1
ATOM 2437 N N . ARG A 1 359 ? 72.015 -6.595 1.734 1.00 30.63 357 ARG A N 1
ATOM 2438 C CA . ARG A 1 359 ? 72.028 -7.425 0.519 1.00 30.98 357 ARG A CA 1
ATOM 2439 C C . ARG A 1 359 ? 70.619 -7.600 -0.063 1.00 31.11 357 ARG A C 1
ATOM 2440 O O . ARG A 1 359 ? 70.432 -7.535 -1.279 1.00 31.07 357 ARG A O 1
ATOM 2448 N N . THR A 1 360 ? 69.629 -7.823 0.803 1.00 31.52 358 THR A N 1
ATOM 2449 C CA . THR A 1 360 ? 68.233 -8.004 0.371 1.00 31.56 358 THR A CA 1
ATOM 2450 C C . THR A 1 360 ? 67.751 -6.732 -0.340 1.00 32.21 358 THR A C 1
ATOM 2451 O O . THR A 1 360 ? 67.146 -6.809 -1.418 1.00 32.44 358 THR A O 1
ATOM 2455 N N . ILE A 1 361 ? 68.043 -5.571 0.252 1.00 32.23 359 ILE A N 1
ATOM 2456 C CA . ILE A 1 361 ? 67.607 -4.289 -0.313 1.00 32.40 359 ILE A CA 1
ATOM 2457 C C . ILE A 1 361 ? 68.223 -4.029 -1.700 1.00 32.51 359 ILE A C 1
ATOM 2458 O O . ILE A 1 361 ? 67.522 -3.635 -2.640 1.00 32.36 359 ILE A O 1
ATOM 2463 N N . LEU A 1 362 ? 69.526 -4.270 -1.825 1.00 31.98 360 LEU A N 1
ATOM 2464 C CA . LEU A 1 362 ? 70.219 -4.047 -3.085 1.00 32.19 360 LEU A CA 1
ATOM 2465 C C . LEU A 1 362 ? 69.688 -5.017 -4.147 1.00 32.45 360 LEU A C 1
ATOM 2466 O O . LEU A 1 362 ? 69.505 -4.637 -5.316 1.00 32.39 360 LEU A O 1
ATOM 2471 N N . LEU A 1 363 ? 69.384 -6.245 -3.730 1.00 32.49 361 LEU A N 1
ATOM 2472 C CA . LEU A 1 363 ? 68.753 -7.218 -4.622 1.00 32.63 361 LEU A CA 1
ATOM 2473 C C . LEU A 1 363 ? 67.362 -6.779 -5.096 1.00 32.81 361 LEU A C 1
ATOM 2474 O O . LEU A 1 363 ? 67.028 -6.945 -6.275 1.00 32.98 361 LEU A O 1
ATOM 2479 N N . GLU A 1 364 ? 66.567 -6.207 -4.191 1.00 33.04 362 GLU A N 1
ATOM 2480 C CA . GLU A 1 364 ? 65.245 -5.684 -4.541 1.00 33.25 362 GLU A CA 1
ATOM 2481 C C . GLU A 1 364 ? 65.379 -4.582 -5.574 1.00 33.18 362 GLU A C 1
ATOM 2482 O O . GLU A 1 364 ? 64.674 -4.579 -6.581 1.00 33.15 362 GLU A O 1
ATOM 2488 N N . LEU A 1 365 ? 66.301 -3.657 -5.325 1.00 33.60 363 LEU A N 1
ATOM 2489 C CA . LEU A 1 365 ? 66.534 -2.532 -6.231 1.00 34.10 363 LEU A CA 1
ATOM 2490 C C . LEU A 1 365 ? 67.019 -2.965 -7.614 1.00 34.53 363 LEU A C 1
ATOM 2491 O O . LEU A 1 365 ? 66.535 -2.462 -8.638 1.00 34.14 363 LEU A O 1
ATOM 2496 N N . GLU A 1 366 ? 67.961 -3.904 -7.636 1.00 34.60 364 GLU A N 1
ATOM 2497 C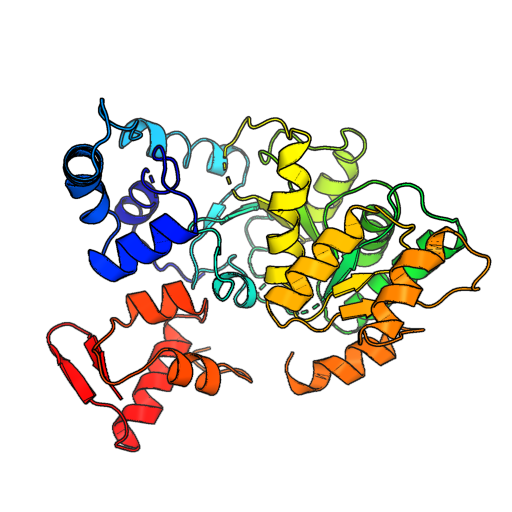 CA . GLU A 1 366 ? 68.573 -4.340 -8.885 1.00 35.35 364 GLU A CA 1
ATOM 2498 C C . GLU A 1 366 ? 67.585 -4.987 -9.846 1.00 35.79 364 GLU A C 1
ATOM 2499 O O . GLU A 1 366 ? 67.579 -4.677 -11.053 1.00 35.61 364 GLU A O 1
ATOM 2505 N N . LEU A 1 367 ? 66.764 -5.897 -9.326 1.00 36.18 365 LEU A N 1
ATOM 2506 C CA . LEU A 1 367 ? 65.883 -6.644 -10.212 1.00 37.00 365 LEU A CA 1
ATOM 2507 C C . LEU A 1 367 ? 64.492 -6.015 -10.312 1.00 37.12 365 LEU A C 1
ATOM 2508 O O . LEU 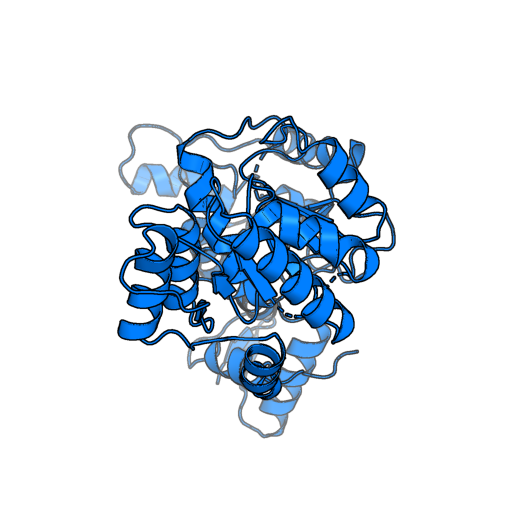A 1 367 ? 63.584 -6.580 -10.929 1.00 37.04 365 LEU A O 1
ATOM 2513 N N . ALA A 1 368 ? 64.360 -4.833 -9.709 1.00 37.19 366 ALA A N 1
ATOM 2514 C CA . ALA A 1 368 ? 63.335 -3.877 -10.084 1.00 37.64 366 ALA A CA 1
ATOM 2515 C C . ALA A 1 368 ? 63.900 -2.971 -11.181 1.00 38.03 366 ALA A C 1
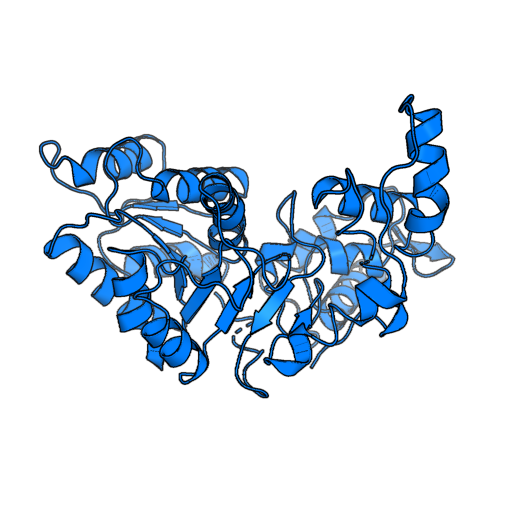ATOM 2516 O O . ALA A 1 368 ? 63.194 -2.112 -11.706 1.00 38.00 366 ALA A O 1
ATOM 2518 N N . GLY A 1 369 ? 65.174 -3.180 -11.523 1.00 38.31 367 GLY A N 1
ATOM 2519 C CA . GLY A 1 369 ? 65.840 -2.454 -12.607 1.00 38.67 367 GLY A CA 1
ATOM 2520 C C . GLY A 1 369 ? 66.446 -1.118 -12.211 1.00 39.05 367 GLY A C 1
ATOM 2521 O O . GLY A 1 369 ? 66.842 -0.342 -13.066 1.00 38.95 367 GLY A O 1
ATOM 2522 N N . ARG A 1 370 ? 66.541 -0.844 -10.916 1.00 39.59 368 ARG A N 1
ATOM 2523 C CA . ARG A 1 370 ? 66.968 0.482 -10.449 1.00 40.29 368 ARG A CA 1
ATOM 2524 C C . ARG A 1 370 ? 68.437 0.551 -10.006 1.00 40.83 368 ARG A C 1
ATOM 2525 O O . ARG A 1 370 ? 68.939 1.618 -9.636 1.00 40.86 368 ARG A O 1
ATOM 2533 N N . LEU A 1 371 ? 69.127 -0.584 -10.060 1.00 41.46 369 LEU A N 1
ATOM 2534 C CA . LEU A 1 371 ? 70.486 -0.653 -9.569 1.00 42.19 369 LEU A CA 1
ATOM 2535 C C . LEU A 1 371 ? 71.470 -1.072 -10.644 1.00 42.78 369 LEU A C 1
ATOM 2536 O O . LEU A 1 371 ? 71.195 -1.977 -11.434 1.00 42.91 369 LEU A O 1
ATOM 2541 N N . GLU A 1 372 ? 72.611 -0.387 -10.664 1.00 43.44 370 GLU A N 1
ATOM 2542 C CA . GLU A 1 372 ? 73.739 -0.756 -11.503 1.00 44.25 370 GLU A CA 1
ATOM 2543 C C . GLU A 1 372 ? 74.851 -1.384 -10.653 1.00 44.57 370 GLU A C 1
ATOM 2544 O O . GLU A 1 372 ? 75.273 -0.833 -9.628 1.00 43.80 370 GLU A O 1
ATOM 2550 N N . ARG A 1 373 ? 75.316 -2.547 -11.095 1.00 45.18 371 ARG A N 1
ATOM 2551 C CA . ARG A 1 373 ? 76.328 -3.300 -10.377 1.00 45.67 371 ARG A CA 1
ATOM 2552 C C . ARG A 1 373 ? 77.658 -3.143 -11.119 1.00 46.19 371 ARG A C 1
ATOM 2553 O O . ARG A 1 373 ? 77.745 -3.438 -12.308 1.00 46.12 371 ARG A O 1
ATOM 2561 N N . HIS A 1 374 ? 78.686 -2.659 -10.424 1.00 46.75 372 HIS A N 1
ATOM 2562 C CA . HIS A 1 374 ? 79.998 -2.420 -11.047 1.00 47.34 372 HIS A CA 1
ATOM 2563 C C . HIS A 1 374 ? 81.036 -3.474 -10.625 1.00 47.46 372 HIS A C 1
ATOM 2564 O O . HIS A 1 374 ? 80.720 -4.406 -9.877 1.00 48.10 372 HIS A O 1
ATOM 2571 N N . GLY A 1 375 ? 82.269 -3.322 -11.102 1.00 47.28 373 GLY A N 1
ATOM 2572 C CA . GLY A 1 375 ? 83.366 -4.202 -10.694 1.00 47.09 373 GLY A CA 1
ATOM 2573 C C . GLY A 1 375 ? 83.689 -4.129 -9.208 1.00 46.98 373 GLY A C 1
ATOM 2574 O O . GLY A 1 375 ? 83.670 -3.044 -8.608 1.00 47.66 373 GLY A O 1
ATOM 2575 N N . GLY A 1 376 ? 83.957 -5.291 -8.609 1.00 46.40 374 GLY A N 1
ATOM 2576 C CA . GLY A 1 376 ? 84.432 -5.377 -7.223 1.00 45.23 374 GLY A CA 1
ATOM 2577 C C . GLY A 1 376 ? 83.446 -4.927 -6.164 1.00 44.55 374 GLY A C 1
ATOM 2578 O O . GLY A 1 376 ? 83.802 -4.151 -5.274 1.00 44.40 374 GLY A O 1
ATOM 2579 N N . SER A 1 377 ? 82.206 -5.409 -6.265 1.00 43.61 375 SER A N 1
ATOM 2580 C CA . SER A 1 377 ? 81.186 -5.190 -5.235 1.00 42.64 375 SER A CA 1
ATOM 2581 C C . SER A 1 377 ? 80.686 -3.733 -5.091 1.00 41.68 375 SER A C 1
ATOM 2582 O O . SER A 1 377 ? 80.178 -3.353 -4.030 1.00 42.31 375 SER A O 1
ATOM 2584 N N . LEU A 1 378 ? 80.828 -2.926 -6.142 1.00 40.03 376 LEU A N 1
ATOM 2585 C CA . LEU A 1 378 ? 80.450 -1.513 -6.082 1.00 38.57 376 LEU A CA 1
ATOM 2586 C C . LEU A 1 378 ? 79.141 -1.257 -6.817 1.00 38.35 376 LEU A C 1
ATOM 2587 O O . LEU A 1 378 ? 78.922 -1.782 -7.908 1.00 37.78 376 LEU A O 1
ATOM 2592 N N . VAL A 1 379 ? 78.284 -0.437 -6.218 1.00 37.89 377 VAL A N 1
ATOM 2593 C CA . VAL A 1 379 ? 76.926 -0.219 -6.725 1.00 38.36 377 VAL A CA 1
ATOM 2594 C C . VAL A 1 379 ? 76.535 1.266 -6.866 1.00 38.70 377 VAL A C 1
ATOM 2595 O O . VAL A 1 379 ? 76.997 2.119 -6.096 1.00 38.35 377 VAL A O 1
ATOM 2599 N N . SER A 1 380 ? 75.671 1.541 -7.848 1.00 39.17 378 SER A N 1
ATOM 2600 C CA . SER A 1 380 ? 75.142 2.878 -8.160 1.00 39.90 378 SER A CA 1
ATOM 2601 C C . SER A 1 380 ? 73.629 2.838 -8.394 1.00 40.38 378 SER A C 1
ATOM 2602 O O . SER A 1 380 ? 73.077 1.780 -8.711 1.00 40.13 378 SER A O 1
ATOM 2605 N N . LEU A 1 381 ? 72.974 3.998 -8.253 1.00 41.19 379 LEU A N 1
ATOM 2606 C CA . LEU A 1 381 ? 71.560 4.197 -8.657 1.00 41.36 379 LEU A CA 1
ATOM 2607 C C . LEU A 1 381 ? 71.462 5.090 -9.887 1.00 41.52 379 LEU A C 1
ATOM 2608 O O . LEU A 1 381 ? 71.998 4.774 -10.946 1.00 41.37 379 LEU A O 1
#

Radius of gyration: 20.76 Å; Cα contacts (8 Å, |Δi|>4): 729; chains: 1; bounding box: 54×43×57 Å

CATH classification: 3.40.50.450 (+1 more: 1.10.10.10)

Solvent-accessible surface area: 16285 Å² total

Sequence (349 aa):
GTTVLTEAQRIDWRLIRAENVGPRTFRSLINHFGSARRAALERLPELARRGGAARAGRIPSEDEARREEIEEAGRRIGVELVAPGETGYPTRLATIDDAPPLLGVHALPEALAVARPIAIVGSRNASGAGLKFAGQLAADLGAAGFVVISGLARGIDQAAHRASLSSGTVAVLAGGHDKIYPAEHEDLLLDIIQTRRGAAISEPLGHVPRGKDFPRRNRLISGASVGVAVIEAAYRSGSLITARRAADQGREVFAVPGSPLDPRAAGTNDLIKQGATLITSASDIVEAVASILEGEPDTGDRTRILALLGPSPVGIDDLIRLSGISPAVVRTILLELELAGRLERHGGSLVSL